Protein AF-A0A1G9V4M0-F1 (afdb_monomer_lite)

Sequence (294 aa):
MEQPFERQAHVVCKIHSNGDHEYWVDGTLLDLGDSLRHVHHSPTGFRHGYGGSGPGQLAFAICLALYQDVVVAKTVYMKFKWTYVQYWPIDEGFDHLVQVPVDPVRLWNLTDDYQHRLEFAQWQEEQRVLLAEEAEEESRRWPEGLDPSLLLSKPVEERPLSKRDQLMLALAPYFVDFEFSLPSRPAKGLCRLLVVPELALVICSEHPQNPSMSVTNAAEYLFLQITEAYNLDRDEVTWIEHYAFENERVAPEFDFVEFHQLGGGAYRPDWHNPTDELIPLLEKALYHKKGLVA

InterPro domains:
  IPR046164 Protein of unknown function DUF6166 [PF19663] (25-91)

Structure (mmCIF, N/CA/C/O backbone):
data_AF-A0A1G9V4M0-F1
#
_entry.id   AF-A0A1G9V4M0-F1
#
loop_
_atom_site.group_PDB
_atom_site.id
_atom_site.type_symbol
_atom_site.label_atom_id
_atom_site.label_alt_id
_atom_site.label_comp_id
_atom_site.label_asym_id
_atom_site.label_entity_id
_atom_site.label_seq_id
_atom_site.pdbx_PDB_ins_code
_atom_site.Cartn_x
_atom_site.Cartn_y
_atom_site.Cartn_z
_atom_site.occupancy
_atom_site.B_iso_or_equiv
_atom_site.auth_seq_id
_atom_site.auth_comp_id
_atom_site.auth_asym_id
_atom_site.auth_atom_id
_atom_site.pdbx_PDB_model_num
ATOM 1 N N . MET A 1 1 ? -13.016 33.729 14.852 1.00 41.28 1 MET A N 1
ATOM 2 C CA . MET A 1 1 ? -13.791 33.074 13.781 1.00 41.28 1 MET A CA 1
ATOM 3 C C . MET A 1 1 ? -13.690 31.589 14.054 1.00 41.28 1 MET A C 1
ATOM 5 O O . MET A 1 1 ? -12.609 31.048 13.878 1.00 41.28 1 MET A O 1
ATOM 9 N N . GLU A 1 2 ? -14.735 30.977 14.610 1.00 39.53 2 GLU A N 1
ATOM 10 C CA . GLU A 1 2 ? -14.806 29.515 14.742 1.00 39.53 2 GLU A CA 1
ATOM 11 C C . GLU A 1 2 ? -14.776 28.919 13.335 1.00 39.53 2 GLU A C 1
ATOM 13 O O . GLU A 1 2 ? -15.524 29.375 12.469 1.00 39.53 2 GLU A O 1
ATOM 18 N N . GLN A 1 3 ? -13.869 27.975 13.077 1.00 47.94 3 GLN A N 1
ATOM 19 C CA . GLN A 1 3 ? -13.829 27.284 11.794 1.00 47.94 3 GLN A CA 1
ATOM 20 C C . GLN A 1 3 ? -15.096 26.420 11.689 1.00 47.94 3 GLN A C 1
ATOM 22 O O . GLN A 1 3 ? -15.226 25.468 12.454 1.00 47.94 3 GLN A O 1
ATOM 27 N N . PRO A 1 4 ? -16.046 26.715 10.782 1.00 53.34 4 PRO A N 1
ATOM 28 C CA . PRO A 1 4 ? -17.391 26.122 10.794 1.00 53.34 4 PRO A CA 1
ATOM 29 C C . PRO A 1 4 ? -17.429 24.656 10.317 1.00 53.34 4 PRO A C 1
ATOM 31 O O . PRO A 1 4 ? -18.474 24.151 9.916 1.00 53.34 4 PRO A O 1
ATOM 34 N N . PHE A 1 5 ? -16.283 23.981 10.322 1.00 62.66 5 PHE A N 1
ATOM 35 C CA . PHE A 1 5 ? -16.036 22.731 9.618 1.00 62.66 5 PHE A CA 1
ATOM 36 C C . PHE A 1 5 ? -15.382 21.652 10.487 1.00 62.66 5 PHE A C 1
ATOM 38 O O . PHE A 1 5 ? -15.256 20.518 10.029 1.00 62.66 5 PHE A O 1
ATOM 45 N N . GLU A 1 6 ? -15.022 21.962 11.733 1.00 76.31 6 GLU A N 1
ATOM 46 C CA . GLU A 1 6 ? -14.410 21.022 12.676 1.00 76.31 6 GLU A CA 1
ATOM 47 C C . GLU A 1 6 ? -15.277 20.880 13.933 1.00 76.31 6 GLU A C 1
ATOM 49 O O . GLU A 1 6 ? -15.866 21.848 14.416 1.00 76.31 6 GLU A O 1
ATOM 54 N N . ARG A 1 7 ? -15.372 19.657 14.458 1.00 86.38 7 ARG A N 1
ATOM 55 C CA . ARG A 1 7 ? -15.912 19.353 15.785 1.00 86.38 7 ARG A CA 1
ATOM 56 C C . ARG A 1 7 ? -14.797 18.816 16.670 1.00 86.38 7 ARG A C 1
ATOM 58 O O . ARG A 1 7 ? -13.883 18.144 16.196 1.00 86.38 7 ARG A O 1
ATOM 65 N N . GLN A 1 8 ? -14.931 19.043 17.969 1.00 91.25 8 GLN A N 1
ATOM 66 C CA . GLN A 1 8 ? -14.114 18.355 18.958 1.00 91.25 8 GLN A CA 1
ATOM 67 C C . GLN A 1 8 ? -14.718 16.991 19.253 1.00 91.25 8 GLN A C 1
ATOM 69 O O . GLN A 1 8 ? -15.935 16.866 19.399 1.00 91.25 8 GLN A O 1
ATOM 74 N N . ALA A 1 9 ? -13.861 15.985 19.337 1.00 93.69 9 ALA A N 1
ATOM 75 C CA . ALA A 1 9 ? -14.209 14.692 19.885 1.00 93.69 9 ALA A CA 1
ATOM 76 C C . AL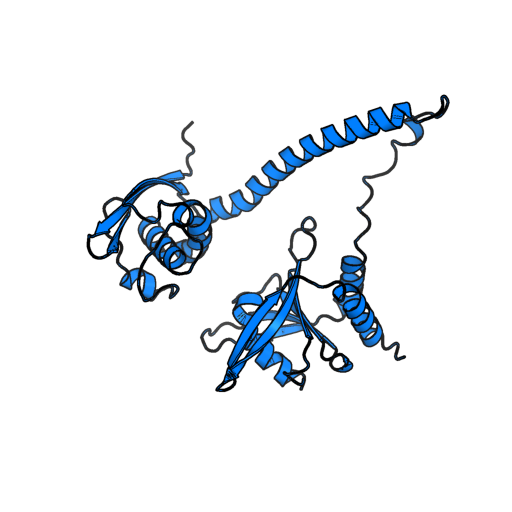A A 1 9 ? -13.288 14.361 21.050 1.00 93.69 9 ALA A C 1
ATOM 78 O O . ALA A 1 9 ? -12.084 14.624 21.010 1.00 93.69 9 ALA A O 1
ATOM 79 N N . HIS A 1 10 ? -13.868 13.781 22.087 1.00 96.50 10 HIS A N 1
ATOM 80 C CA . HIS A 1 10 ? -13.162 13.390 23.290 1.00 96.50 10 HIS A CA 1
ATOM 81 C C . HIS A 1 10 ? -12.812 11.910 23.216 1.00 96.50 10 HIS A C 1
ATOM 83 O O . HIS A 1 10 ? -13.704 11.065 23.223 1.00 96.50 10 HIS A O 1
ATOM 89 N N . VAL A 1 11 ? -11.521 11.596 23.121 1.00 97.19 11 VAL A N 1
ATOM 90 C CA . VAL A 1 11 ? -11.020 10.223 23.069 1.00 97.19 11 VAL A CA 1
ATOM 91 C C . VAL A 1 11 ? -10.256 9.911 24.342 1.00 97.19 11 VAL A C 1
ATOM 93 O O . VAL A 1 11 ? -9.281 10.582 24.677 1.00 97.19 11 VAL A O 1
ATOM 96 N N . VAL A 1 12 ? -10.685 8.863 25.036 1.00 97.25 12 VAL A N 1
ATOM 97 C CA . VAL A 1 12 ? -10.086 8.429 26.300 1.00 97.25 12 VAL A CA 1
ATOM 98 C C . VAL A 1 12 ? -9.571 7.009 26.145 1.00 97.25 12 VAL A C 1
ATOM 100 O O . VAL A 1 12 ? -10.270 6.163 25.594 1.00 97.25 12 VAL A O 1
ATOM 103 N N . CYS A 1 13 ? -8.376 6.743 26.664 1.00 97.00 13 CYS A N 1
ATOM 104 C CA . CYS A 1 13 ? -7.811 5.408 26.820 1.00 97.00 13 CYS A CA 1
ATOM 105 C C . CYS A 1 13 ? -7.596 5.123 28.304 1.00 97.00 13 CYS A C 1
ATOM 107 O O . CYS A 1 13 ? -6.986 5.925 29.014 1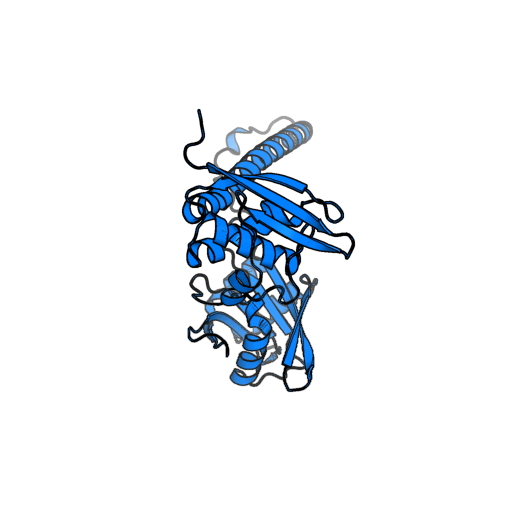.00 97.00 13 CYS A O 1
ATOM 109 N N . LYS A 1 14 ? -8.054 3.962 28.770 1.00 95.88 14 LYS A N 1
ATOM 110 C CA . LYS A 1 14 ? -7.682 3.429 30.083 1.00 95.88 14 LYS A CA 1
ATOM 111 C C . LYS A 1 14 ? -6.916 2.138 29.888 1.00 95.88 14 LYS A C 1
ATOM 113 O O . LYS A 1 14 ? -7.399 1.228 29.218 1.00 95.88 14 LYS A O 1
ATOM 118 N N . ILE A 1 15 ? -5.744 2.079 30.507 1.00 90.62 15 ILE A N 1
ATOM 119 C CA . ILE A 1 15 ? -4.912 0.883 30.557 1.00 90.62 15 ILE A CA 1
ATOM 120 C C . ILE A 1 15 ? -5.147 0.208 31.905 1.00 90.62 15 ILE A C 1
ATOM 122 O O . ILE A 1 15 ? -5.008 0.826 32.963 1.00 90.62 15 ILE A O 1
ATOM 126 N N . HIS A 1 16 ? -5.539 -1.059 31.857 1.00 88.62 16 HIS A N 1
ATOM 127 C CA . HIS A 1 16 ? -5.777 -1.892 33.027 1.00 88.62 16 HIS A CA 1
ATOM 128 C C . HIS A 1 16 ? -4.483 -2.557 33.496 1.00 88.62 16 HIS A C 1
ATOM 130 O O . HIS A 1 16 ? -3.518 -2.701 32.748 1.00 88.62 16 HIS A O 1
ATOM 136 N N . SER A 1 17 ? -4.455 -3.016 34.748 1.00 85.06 17 SER A N 1
ATOM 137 C CA . SER A 1 17 ? -3.268 -3.650 35.346 1.00 85.06 17 SER A CA 1
ATOM 138 C C . SER A 1 17 ? -2.838 -4.955 34.663 1.00 85.06 17 SER A C 1
ATOM 140 O O . SER A 1 17 ? -1.707 -5.397 34.850 1.00 85.06 17 SER A O 1
ATOM 142 N N . ASN A 1 18 ? -3.722 -5.571 33.878 1.00 86.25 18 ASN A N 1
ATOM 143 C CA . ASN A 1 18 ? -3.440 -6.748 33.057 1.00 86.25 18 ASN A CA 1
ATOM 144 C C . ASN A 1 18 ? -2.914 -6.401 31.647 1.00 86.25 18 ASN A C 1
ATOM 146 O O . ASN A 1 18 ? -2.657 -7.316 30.869 1.00 86.25 18 ASN A O 1
ATOM 150 N N . GLY A 1 19 ? -2.753 -5.113 31.323 1.00 83.50 19 GLY A N 1
ATOM 151 C CA . GLY A 1 19 ? -2.318 -4.631 30.010 1.00 83.50 19 GLY A CA 1
ATOM 152 C C . GLY A 1 19 ? -3.440 -4.491 28.976 1.00 83.50 19 GLY A C 1
ATOM 153 O O . GLY A 1 19 ? -3.152 -4.189 27.819 1.00 83.50 19 GLY A O 1
ATOM 154 N N . ASP A 1 20 ? -4.704 -4.699 29.357 1.00 86.81 20 ASP A N 1
ATOM 155 C CA . ASP A 1 20 ? -5.833 -4.459 28.458 1.00 86.81 20 ASP A CA 1
ATOM 156 C C . ASP A 1 20 ? -6.123 -2.969 28.330 1.00 86.81 20 ASP A C 1
ATOM 158 O O . ASP A 1 20 ? -5.992 -2.197 29.283 1.00 86.81 20 ASP A O 1
ATOM 162 N N . HIS A 1 21 ? -6.533 -2.565 27.131 1.00 92.06 21 HIS A N 1
ATOM 163 C CA . HIS A 1 21 ? -6.844 -1.181 26.818 1.00 92.06 21 HIS A CA 1
ATOM 164 C C . HIS A 1 21 ? -8.327 -1.052 26.484 1.00 92.06 21 HIS A C 1
ATOM 166 O O . HIS A 1 21 ? -8.840 -1.769 25.623 1.00 92.06 21 HIS A O 1
ATOM 172 N N . GLU A 1 22 ? -8.991 -0.093 27.113 1.00 96.12 22 GLU A N 1
ATOM 173 C CA . GLU A 1 22 ? -10.347 0.316 26.764 1.00 96.12 22 GLU A CA 1
ATOM 174 C C . GLU A 1 22 ? -10.327 1.732 26.195 1.00 96.12 22 GLU A C 1
ATOM 176 O O . GLU A 1 22 ? -9.559 2.584 26.650 1.00 96.12 22 GLU A O 1
ATOM 181 N N . TYR A 1 23 ? -11.185 1.979 25.207 1.00 97.75 23 TYR A N 1
ATOM 182 C CA . TYR A 1 23 ? -11.255 3.254 24.504 1.00 97.75 23 TYR A CA 1
ATOM 183 C C . TYR A 1 23 ? -12.673 3.794 24.522 1.00 97.75 23 TYR A C 1
ATOM 185 O O . TYR A 1 23 ? -13.619 3.056 24.256 1.00 97.75 23 TYR A O 1
ATOM 193 N N . TRP A 1 24 ? -12.811 5.091 24.772 1.00 98.25 24 TRP A N 1
ATOM 194 C CA . TRP A 1 24 ? -14.083 5.796 24.701 1.00 98.25 24 TRP A CA 1
ATOM 195 C C . TRP A 1 24 ? -13.996 6.944 23.715 1.00 98.25 24 TRP A C 1
ATOM 197 O O . TRP A 1 24 ? -12.963 7.603 23.623 1.00 98.25 24 TRP A O 1
ATOM 207 N N . VAL A 1 25 ? -15.103 7.197 23.026 1.00 97.44 25 VAL A N 1
ATOM 208 C CA . VAL A 1 25 ? -15.298 8.360 22.162 1.00 97.44 25 VAL A CA 1
ATOM 209 C C . VAL A 1 25 ? -16.564 9.072 22.609 1.00 97.44 25 VAL A C 1
ATOM 211 O O . VAL A 1 25 ? -17.632 8.461 22.647 1.00 97.44 25 VAL A O 1
ATOM 214 N N . ASP A 1 26 ? -16.441 10.341 22.993 1.00 95.56 26 ASP A N 1
ATOM 215 C CA . ASP A 1 26 ? -17.540 11.168 23.508 1.00 95.56 26 ASP A CA 1
ATOM 216 C C . ASP A 1 26 ? -18.327 10.448 24.630 1.00 95.56 26 ASP A C 1
ATOM 218 O O . ASP A 1 26 ? -19.557 10.445 24.680 1.00 95.56 26 ASP A O 1
ATOM 222 N N . GLY A 1 27 ? -17.594 9.765 25.521 1.00 94.25 27 GLY A N 1
ATOM 223 C CA . GLY A 1 27 ? -18.140 8.990 26.643 1.00 94.25 27 GLY A CA 1
ATOM 224 C C . GLY A 1 27 ? -18.683 7.597 26.292 1.00 94.25 27 GLY A C 1
ATOM 225 O O . GLY A 1 27 ? -19.065 6.854 27.196 1.00 94.25 27 GLY A O 1
ATOM 226 N N . THR A 1 28 ? -18.685 7.202 25.017 1.00 95.25 28 THR A N 1
ATOM 227 C CA . THR A 1 28 ? -19.166 5.887 24.562 1.00 95.25 28 THR A CA 1
ATOM 228 C C . THR A 1 28 ? -18.009 4.905 24.427 1.00 95.25 28 THR A C 1
ATOM 230 O O . THR A 1 28 ? -17.043 5.196 23.727 1.00 95.25 28 THR A O 1
ATOM 233 N N . LEU A 1 29 ? -18.101 3.743 25.083 1.00 97.44 29 LEU A N 1
ATOM 234 C CA . LEU A 1 29 ? -17.096 2.679 24.982 1.00 97.44 29 LEU A CA 1
ATOM 235 C C . LEU A 1 29 ? -17.083 2.095 23.562 1.00 97.44 29 LEU A C 1
ATOM 237 O O . LEU A 1 29 ? -18.138 1.767 23.021 1.00 97.44 29 LEU A O 1
ATOM 241 N N . LEU A 1 30 ? -15.896 1.937 22.982 1.00 97.69 30 LEU A N 1
ATOM 242 C CA . LEU A 1 30 ? -15.727 1.298 21.682 1.00 97.69 30 LEU A CA 1
ATOM 243 C C . LEU A 1 30 ? -15.760 -0.224 21.817 1.00 97.69 30 LEU A C 1
ATOM 245 O O . LEU A 1 30 ? -14.962 -0.805 22.551 1.00 97.69 30 LEU A O 1
ATOM 249 N N . ASP A 1 31 ? -16.634 -0.866 21.044 1.00 95.06 31 ASP A N 1
ATOM 250 C CA . ASP A 1 31 ? -16.644 -2.317 20.897 1.00 95.06 31 ASP A CA 1
ATOM 251 C C . ASP A 1 31 ? -15.739 -2.761 19.738 1.00 95.06 31 ASP A C 1
ATOM 253 O O . ASP A 1 31 ? -15.830 -2.277 18.603 1.00 95.06 31 ASP A O 1
ATOM 257 N N . LEU A 1 32 ? -14.867 -3.729 20.015 1.00 94.31 32 LEU A N 1
ATOM 258 C CA . LEU A 1 32 ? -14.016 -4.332 18.996 1.00 94.31 32 LEU A CA 1
ATOM 259 C C . LEU A 1 32 ? -14.856 -5.059 17.941 1.00 94.31 32 LEU A C 1
ATOM 261 O O . LEU A 1 32 ? -14.571 -4.931 16.746 1.00 94.31 32 LEU A O 1
ATOM 265 N N . GLY A 1 33 ? -15.896 -5.780 18.369 1.00 93.62 33 GLY A N 1
ATOM 266 C CA . GLY A 1 33 ? -16.766 -6.559 17.491 1.00 93.62 33 GLY A CA 1
ATOM 267 C C . GLY A 1 33 ? -17.420 -5.700 16.413 1.00 93.62 33 GLY A C 1
ATOM 268 O O . GLY A 1 33 ? -17.406 -6.072 15.239 1.00 93.62 33 GLY A O 1
ATOM 269 N N . ASP A 1 34 ? -17.920 -4.526 16.787 1.00 93.69 34 ASP A N 1
ATOM 270 C CA . ASP A 1 34 ? -18.510 -3.547 15.874 1.00 93.69 34 ASP A CA 1
ATOM 271 C C . ASP A 1 34 ? -17.572 -3.152 14.734 1.00 93.69 34 ASP A C 1
ATOM 273 O O . ASP A 1 34 ? -17.950 -3.197 13.561 1.00 93.69 34 ASP A O 1
ATOM 277 N N . SER A 1 35 ? -16.321 -2.839 15.061 1.00 94.88 35 SER A N 1
ATOM 278 C CA . SER A 1 35 ? -15.315 -2.472 14.065 1.00 94.88 35 SER A CA 1
ATOM 279 C C . SER A 1 35 ? -14.904 -3.661 13.178 1.00 94.88 35 SER A C 1
ATOM 281 O O . SER A 1 35 ? -14.765 -3.515 11.957 1.00 94.88 35 SER A O 1
ATOM 283 N N . LEU A 1 36 ? -14.782 -4.857 13.767 1.00 90.69 36 LEU A N 1
ATOM 284 C CA . LEU A 1 36 ? -14.374 -6.078 13.068 1.00 90.69 36 LEU A CA 1
ATOM 285 C C . LEU A 1 36 ? -15.399 -6.543 12.033 1.00 90.69 36 LEU A C 1
ATOM 287 O O . LEU A 1 36 ? -15.006 -7.108 11.020 1.00 90.69 36 LEU A O 1
ATOM 291 N N . ARG A 1 37 ? -16.694 -6.245 12.208 1.00 91.25 37 ARG A N 1
ATOM 292 C CA . ARG A 1 37 ? -17.720 -6.549 11.189 1.00 91.25 37 ARG A CA 1
ATOM 293 C C . ARG A 1 37 ? -17.480 -5.851 9.847 1.00 91.25 37 ARG A C 1
ATOM 295 O O . ARG A 1 37 ? -18.083 -6.237 8.846 1.00 91.25 37 ARG A O 1
ATOM 302 N N . HIS A 1 38 ? -16.633 -4.823 9.809 1.00 87.12 38 HIS A N 1
ATOM 303 C CA . HIS A 1 38 ? -16.408 -4.014 8.614 1.00 87.12 38 HIS A CA 1
ATOM 304 C C . HIS A 1 38 ? -14.958 -4.016 8.125 1.00 87.12 38 HIS A C 1
ATOM 306 O O . HIS A 1 38 ? -14.753 -3.892 6.910 1.00 87.12 38 HIS A O 1
ATOM 312 N N . VAL A 1 39 ? -13.983 -4.116 9.035 1.00 83.44 39 VAL A N 1
ATOM 313 C CA . VAL A 1 39 ? -12.542 -4.097 8.746 1.00 83.44 39 VAL A CA 1
ATOM 314 C C . VAL A 1 39 ? -11.810 -5.036 9.709 1.00 83.44 39 VAL A C 1
ATOM 316 O O . VAL A 1 39 ? -12.017 -4.957 10.915 1.00 83.44 39 VAL A O 1
ATOM 319 N N . HIS A 1 40 ? -10.927 -5.887 9.176 1.00 90.19 40 HIS A N 1
ATOM 320 C CA . HIS A 1 40 ? -10.165 -6.893 9.926 1.00 90.19 40 HIS A CA 1
ATOM 321 C C . HIS A 1 40 ? -8.657 -6.594 9.919 1.00 90.19 40 HIS A C 1
ATOM 323 O O . HIS A 1 40 ? -7.871 -7.338 9.341 1.00 90.19 40 HIS A O 1
ATOM 329 N N . HIS A 1 41 ? -8.246 -5.506 10.569 1.00 82.94 41 HIS A N 1
ATOM 330 C CA . HIS A 1 41 ? -6.825 -5.191 10.758 1.00 82.94 41 HIS A CA 1
ATOM 331 C C . HIS A 1 41 ? -6.226 -5.925 11.952 1.00 82.94 41 HIS A C 1
ATOM 333 O O . HIS A 1 41 ? -5.122 -6.453 11.867 1.00 82.94 41 HIS A O 1
ATOM 339 N N . SER A 1 42 ? -6.943 -5.952 13.078 1.00 88.88 42 SER A N 1
ATOM 340 C CA . SER A 1 42 ? -6.434 -6.516 14.333 1.00 88.88 42 SER A CA 1
ATOM 341 C C . SER A 1 42 ? -7.534 -7.260 15.089 1.00 88.88 42 SER A C 1
ATOM 343 O O . SER A 1 42 ? -8.205 -6.680 15.947 1.00 88.88 42 SER A O 1
ATOM 345 N N . PRO A 1 43 ? -7.732 -8.561 14.800 1.00 83.75 43 PRO A N 1
ATOM 346 C CA . PRO A 1 43 ? -8.701 -9.396 15.513 1.00 83.75 43 PRO A CA 1
ATOM 347 C C . PRO A 1 43 ? -8.413 -9.512 17.015 1.00 83.75 43 PRO A C 1
ATOM 349 O O . PRO A 1 43 ? -9.313 -9.800 17.795 1.00 83.75 43 PRO A O 1
ATOM 352 N N . THR A 1 44 ? -7.162 -9.283 17.420 1.00 84.31 44 THR A N 1
ATOM 353 C CA . THR A 1 44 ? -6.696 -9.364 18.810 1.00 84.31 44 THR A CA 1
ATOM 354 C C . THR A 1 44 ? -6.900 -8.072 19.602 1.00 84.31 44 THR A C 1
ATOM 356 O O . THR A 1 44 ? -6.559 -8.030 20.780 1.00 84.31 44 THR A O 1
ATOM 359 N N . GLY A 1 45 ? -7.434 -7.018 18.978 1.00 90.19 45 GLY A N 1
ATOM 360 C CA . GLY A 1 45 ? -7.865 -5.812 19.674 1.00 90.19 45 GLY A CA 1
ATOM 361 C C . GLY A 1 45 ? -7.180 -4.525 19.246 1.00 90.19 45 GLY A C 1
ATOM 362 O O . GLY A 1 45 ? -6.381 -4.468 18.308 1.00 90.19 45 GLY A O 1
ATOM 363 N N . PHE A 1 46 ? -7.548 -3.467 19.957 1.00 95.81 46 PHE A N 1
ATOM 364 C CA . PHE A 1 46 ? -7.090 -2.109 19.723 1.00 95.81 46 PHE A CA 1
ATOM 365 C C . PHE A 1 46 ? -5.704 -1.854 20.327 1.00 95.81 46 PHE A C 1
ATOM 367 O O . PHE A 1 46 ? -5.346 -2.393 21.379 1.00 95.81 46 PHE A O 1
ATOM 374 N N . ARG A 1 47 ? -4.923 -1.003 19.656 1.00 94.31 47 ARG A N 1
ATOM 375 C CA . ARG A 1 47 ? -3.640 -0.461 20.128 1.00 94.31 47 ARG A CA 1
ATOM 376 C C . ARG A 1 47 ? -3.453 0.961 19.581 1.00 94.31 47 ARG A C 1
ATOM 378 O O . ARG A 1 47 ? -4.216 1.378 18.720 1.00 94.31 47 ARG A O 1
ATOM 385 N N . HIS A 1 48 ? -2.451 1.689 20.062 1.00 95.50 48 HIS A N 1
ATOM 386 C CA . HIS A 1 48 ? -2.108 3.057 19.647 1.00 95.50 48 HIS A CA 1
ATOM 387 C C . HIS A 1 48 ? -0.600 3.297 19.808 1.00 95.50 48 HIS A C 1
ATOM 389 O O . HIS A 1 48 ? 0.109 2.408 20.276 1.00 95.50 48 HIS A O 1
ATOM 395 N N . GLY A 1 49 ? -0.122 4.470 19.388 1.00 88.62 49 GLY A N 1
ATOM 396 C CA . GLY A 1 49 ? 1.266 4.899 19.578 1.00 88.62 49 GLY A CA 1
ATOM 397 C C . GLY A 1 49 ? 2.280 4.295 18.599 1.00 88.62 49 GLY A C 1
ATOM 398 O O . GLY A 1 49 ? 3.484 4.415 18.796 1.00 88.62 49 GLY A O 1
ATOM 399 N N . TYR A 1 50 ? 1.810 3.634 17.536 1.00 86.12 50 TYR A N 1
ATOM 400 C CA . TYR A 1 50 ? 2.641 3.179 16.416 1.00 86.12 50 TYR A CA 1
ATOM 401 C C . TYR A 1 50 ? 1.822 3.058 15.116 1.00 86.12 50 TYR A C 1
ATOM 403 O O . TYR A 1 50 ? 0.608 3.260 15.109 1.00 86.12 50 TYR A O 1
ATOM 411 N N . GLY A 1 51 ? 2.470 2.720 13.995 1.00 83.75 51 GLY A N 1
ATOM 412 C CA . GLY A 1 51 ? 1.854 2.714 12.657 1.00 83.75 51 GLY A CA 1
ATOM 413 C C . GLY A 1 51 ? 1.116 1.433 12.223 1.00 83.75 51 GLY A C 1
ATOM 414 O O . GLY A 1 51 ? 0.611 1.379 11.099 1.00 83.75 51 GLY A O 1
ATOM 415 N N . GLY A 1 52 ? 1.053 0.393 13.062 1.00 82.94 52 GLY A N 1
ATOM 416 C CA . GLY A 1 52 ? 0.618 -0.951 12.647 1.00 82.94 52 GLY A CA 1
ATOM 417 C C . GLY A 1 52 ? -0.898 -1.201 12.625 1.00 82.94 52 GLY A C 1
ATOM 418 O O . GLY A 1 52 ? -1.719 -0.281 12.649 1.00 82.94 52 GLY A O 1
ATOM 419 N N . SER A 1 53 ? -1.281 -2.483 12.596 1.00 88.75 53 SER A N 1
ATOM 420 C CA . SER A 1 53 ? -2.675 -2.908 12.385 1.00 88.75 53 SER A CA 1
ATOM 421 C C . SER A 1 53 ? -3.603 -2.668 13.581 1.00 88.75 53 SER A C 1
ATOM 423 O O . SER A 1 53 ? -4.766 -2.326 13.386 1.00 88.75 53 SER A O 1
ATOM 425 N N . GLY A 1 54 ? -3.114 -2.785 14.820 1.00 92.12 54 GLY A N 1
ATOM 426 C CA . GLY A 1 54 ? -3.888 -2.441 16.025 1.00 92.12 54 GLY A CA 1
ATOM 427 C C . GLY A 1 54 ? -4.351 -0.973 16.042 1.00 92.12 54 GLY A C 1
ATOM 428 O O . GLY A 1 54 ? -5.550 -0.727 16.190 1.00 92.12 54 GLY A O 1
ATOM 429 N N . PRO A 1 55 ? -3.443 -0.010 15.796 1.00 95.69 55 PRO A N 1
ATOM 430 C CA . PRO A 1 55 ? -3.769 1.398 15.553 1.00 95.69 55 PRO A CA 1
ATOM 431 C C . PRO A 1 55 ? -4.727 1.611 14.380 1.00 95.69 55 PRO A C 1
ATOM 433 O O . PRO A 1 55 ? -5.642 2.423 14.478 1.00 95.69 55 PRO A O 1
ATOM 436 N N . GLY A 1 56 ? -4.583 0.844 13.294 1.00 93.56 56 GLY A N 1
ATOM 437 C CA . GLY A 1 56 ? -5.532 0.871 12.176 1.00 93.56 56 GLY A CA 1
ATOM 438 C C . GLY A 1 56 ? -6.944 0.425 12.561 1.00 93.56 56 GLY A C 1
ATOM 439 O O . GLY A 1 56 ? -7.915 1.076 12.176 1.00 93.56 56 GLY A O 1
ATOM 440 N N . GLN A 1 57 ? -7.070 -0.643 13.351 1.00 97.56 57 GLN A N 1
ATOM 441 C CA . GLN A 1 57 ? -8.361 -1.123 13.850 1.00 97.56 57 GLN A CA 1
ATOM 442 C C . GLN A 1 57 ? -9.009 -0.103 14.797 1.00 97.56 57 GLN A C 1
ATOM 444 O O . GLN A 1 57 ? -10.201 0.175 14.674 1.00 97.56 57 GLN A O 1
ATOM 449 N N . LEU A 1 58 ? -8.221 0.481 15.707 1.00 97.75 58 LEU A N 1
ATOM 450 C CA . LEU A 1 58 ? -8.689 1.506 16.641 1.00 97.75 58 LEU A CA 1
ATOM 451 C C . LEU A 1 58 ? -9.147 2.771 15.907 1.00 97.75 58 LEU A C 1
ATOM 453 O O . LEU A 1 58 ? -10.236 3.273 16.173 1.00 97.75 58 LEU A O 1
ATOM 457 N N . ALA A 1 59 ? -8.358 3.256 14.946 1.00 97.75 59 ALA A N 1
ATOM 458 C CA . ALA A 1 59 ? -8.718 4.419 14.142 1.00 97.75 59 ALA A CA 1
ATOM 459 C C . ALA A 1 59 ? -10.053 4.210 13.414 1.00 97.75 59 ALA A C 1
ATOM 461 O O . ALA A 1 59 ? -10.899 5.103 13.406 1.00 97.75 59 ALA A O 1
ATOM 462 N N . PHE A 1 60 ? -10.275 3.014 12.855 1.00 97.25 60 PHE A N 1
ATOM 463 C CA . PHE A 1 60 ? -11.544 2.683 12.211 1.00 97.25 60 PHE A CA 1
ATOM 464 C C . PHE A 1 60 ? -12.715 2.706 13.199 1.00 97.25 60 PHE A C 1
ATOM 466 O O . PHE A 1 60 ? -13.742 3.315 12.904 1.00 97.25 60 PHE A O 1
ATOM 473 N N . ALA A 1 61 ? -12.555 2.093 14.376 1.00 98.06 61 ALA A N 1
ATOM 474 C CA . ALA A 1 61 ? -13.584 2.079 15.415 1.00 98.06 61 ALA A CA 1
ATOM 475 C C . ALA A 1 61 ? -13.961 3.495 15.882 1.00 98.06 61 ALA A C 1
ATOM 477 O O . ALA A 1 61 ? -15.144 3.803 16.019 1.00 98.06 61 ALA A O 1
ATOM 478 N N . ILE A 1 62 ? -12.969 4.376 16.053 1.00 97.56 62 ILE A N 1
ATOM 479 C CA . ILE A 1 62 ? -13.193 5.778 16.422 1.00 97.56 62 ILE A CA 1
ATOM 480 C C . ILE A 1 62 ? -13.971 6.502 15.325 1.00 97.56 62 ILE A C 1
ATOM 482 O O . ILE A 1 62 ? -15.015 7.085 15.604 1.00 97.56 62 ILE A O 1
ATOM 486 N N . CYS A 1 63 ? -13.519 6.443 14.069 1.00 95.94 63 CYS A N 1
ATOM 487 C CA . CYS A 1 63 ? -14.226 7.100 12.969 1.00 95.94 63 CYS A CA 1
ATOM 488 C C . CYS A 1 63 ? -15.654 6.562 12.799 1.00 95.94 63 CYS A C 1
ATOM 490 O O . CYS A 1 63 ? -16.571 7.337 12.532 1.00 95.94 63 CYS A O 1
ATOM 492 N N . LEU A 1 64 ? -15.870 5.261 13.005 1.00 96.12 64 LEU A N 1
ATOM 493 C CA . LEU A 1 64 ? -17.204 4.669 12.964 1.00 96.12 64 LEU A CA 1
ATOM 494 C C . LEU A 1 64 ? -18.114 5.238 14.062 1.00 96.12 64 LEU A C 1
ATOM 496 O O . LEU A 1 64 ? -19.250 5.604 13.769 1.00 96.12 64 LEU A O 1
ATOM 500 N N . ALA A 1 65 ? -17.613 5.376 15.292 1.00 96.31 65 ALA A N 1
ATOM 501 C CA . ALA A 1 65 ? -18.363 5.979 16.393 1.00 96.31 65 ALA A CA 1
ATOM 502 C C . ALA A 1 65 ? -18.664 7.471 16.152 1.00 96.31 65 ALA A C 1
ATOM 504 O O . ALA A 1 65 ? -19.765 7.942 16.438 1.00 96.31 65 ALA A O 1
ATOM 505 N N . LEU A 1 66 ? -17.706 8.212 15.589 1.00 93.88 66 LEU A N 1
ATOM 506 C CA . LEU A 1 66 ? -17.841 9.648 15.335 1.00 93.88 66 LEU A CA 1
ATOM 507 C C . LEU A 1 66 ? -18.856 9.971 14.240 1.00 93.88 66 LEU A C 1
ATOM 509 O O . LEU A 1 66 ? -19.645 10.906 14.403 1.00 93.88 66 LEU A O 1
ATOM 513 N N . TYR A 1 67 ? -18.801 9.232 13.131 1.00 91.81 67 TYR A N 1
ATOM 514 C CA . TYR A 1 67 ? -19.547 9.550 11.912 1.00 91.81 67 TYR A CA 1
ATOM 515 C C . TYR A 1 67 ? -20.801 8.704 11.724 1.00 91.81 67 TYR A C 1
ATOM 517 O O . TYR A 1 67 ? -21.673 9.099 10.958 1.00 91.81 67 TYR A O 1
ATOM 525 N N . GLN A 1 68 ? -20.904 7.563 12.414 1.00 92.31 68 GLN A N 1
ATOM 526 C CA . GLN A 1 68 ? -22.039 6.633 12.329 1.00 92.31 68 GLN A CA 1
ATOM 527 C C . GLN A 1 68 ? -22.356 6.175 10.893 1.00 92.31 68 GLN A C 1
ATOM 529 O O . GLN A 1 68 ? -23.461 5.728 10.592 1.00 92.31 68 GLN A O 1
ATOM 534 N N . ASP A 1 69 ? -21.362 6.253 10.011 1.00 88.69 69 ASP A N 1
ATOM 535 C CA . ASP A 1 69 ? -21.435 5.863 8.612 1.00 88.69 69 ASP A CA 1
ATOM 536 C C . ASP A 1 69 ? -20.174 5.063 8.270 1.00 88.69 69 ASP A C 1
ATOM 538 O O . ASP A 1 69 ? -19.044 5.548 8.365 1.00 88.69 69 ASP A O 1
ATOM 542 N N . VAL A 1 70 ? -20.377 3.803 7.886 1.00 85.38 70 VAL A N 1
ATOM 543 C CA . VAL A 1 70 ? -19.297 2.859 7.580 1.00 85.38 70 VAL A CA 1
ATOM 544 C C . VAL A 1 70 ? -18.502 3.294 6.351 1.00 85.38 70 VAL A C 1
ATOM 546 O O . VAL A 1 70 ? -17.290 3.084 6.314 1.00 85.38 70 VAL A O 1
ATOM 549 N N . VAL A 1 71 ? -19.157 3.872 5.341 1.00 81.06 71 VAL A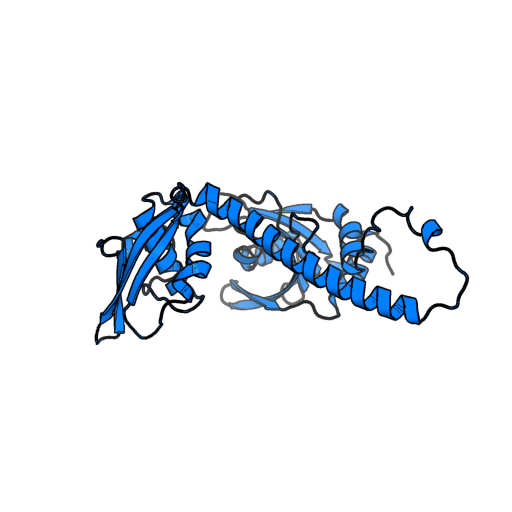 N 1
ATOM 550 C CA . VAL A 1 71 ? -18.495 4.327 4.112 1.00 81.06 71 VAL A CA 1
ATOM 551 C C . VAL A 1 71 ? -17.596 5.508 4.440 1.00 81.06 71 VAL A C 1
ATOM 553 O O . VAL A 1 71 ? -16.416 5.482 4.100 1.00 81.06 71 VAL A O 1
ATOM 556 N N . VAL A 1 72 ? -18.114 6.493 5.178 1.00 82.38 72 VAL A N 1
ATOM 557 C CA . VAL A 1 72 ? -17.315 7.635 5.643 1.00 82.38 72 VAL A CA 1
ATOM 558 C C . VAL A 1 72 ? -16.144 7.151 6.494 1.00 82.38 72 VAL A C 1
ATOM 560 O O . VAL A 1 72 ? -15.001 7.491 6.201 1.00 82.38 72 VAL A O 1
ATOM 563 N N . ALA A 1 73 ? -16.392 6.294 7.488 1.00 89.69 73 ALA A N 1
ATOM 564 C CA . ALA A 1 73 ? -15.347 5.767 8.360 1.00 89.69 73 ALA A CA 1
ATOM 565 C C . ALA A 1 73 ? -14.240 5.040 7.577 1.00 89.69 73 ALA A C 1
ATOM 567 O O . ALA A 1 73 ? -13.062 5.288 7.827 1.00 89.69 73 ALA A O 1
ATOM 568 N N . LYS A 1 74 ? -14.595 4.195 6.596 1.00 83.12 74 LYS A N 1
ATOM 569 C CA . LYS A 1 74 ? -13.627 3.473 5.747 1.00 83.12 74 LYS A CA 1
ATOM 570 C C . LYS A 1 74 ? -12.781 4.401 4.886 1.00 83.12 74 LYS A C 1
ATOM 572 O O . LYS A 1 74 ? -11.617 4.095 4.651 1.00 83.12 74 LYS A O 1
ATOM 577 N N . THR A 1 75 ? -13.344 5.513 4.436 1.00 80.38 75 THR A N 1
ATOM 578 C CA . THR A 1 75 ? -12.612 6.493 3.630 1.00 80.38 75 THR A CA 1
ATOM 579 C C . THR A 1 75 ? -11.561 7.230 4.459 1.00 80.38 75 THR A C 1
ATOM 581 O O . THR A 1 75 ? -10.486 7.539 3.959 1.00 80.38 75 THR A O 1
ATOM 584 N N . VAL A 1 76 ? -11.841 7.499 5.736 1.00 86.25 76 VAL A N 1
ATOM 585 C CA . VAL A 1 76 ? -11.112 8.536 6.484 1.00 86.25 76 VAL A CA 1
ATOM 586 C C . VAL A 1 76 ? -10.186 7.986 7.578 1.00 86.25 76 VAL A C 1
ATOM 588 O O . VAL A 1 76 ? -9.192 8.620 7.933 1.00 86.25 76 VAL A O 1
ATOM 591 N N . TYR A 1 77 ? -10.448 6.782 8.095 1.00 92.56 77 TYR A N 1
ATOM 592 C CA . TYR A 1 77 ? -9.752 6.259 9.278 1.00 92.56 77 TYR A CA 1
ATOM 593 C C . TYR A 1 77 ? -8.236 6.087 9.129 1.00 92.56 77 TYR A C 1
ATOM 595 O O . TYR A 1 77 ? -7.517 6.203 10.117 1.00 92.56 77 TYR A O 1
ATOM 603 N N . MET A 1 78 ? -7.724 5.819 7.924 1.00 86.44 78 MET A N 1
ATOM 604 C CA . MET A 1 78 ? -6.277 5.690 7.720 1.00 86.44 78 MET A CA 1
ATOM 605 C C . MET A 1 78 ? -5.569 7.027 7.903 1.00 86.44 78 MET A C 1
ATOM 607 O O . MET A 1 78 ? -4.539 7.084 8.569 1.00 86.44 78 MET A O 1
ATOM 611 N N . LYS A 1 79 ? -6.160 8.114 7.408 1.00 86.56 79 LYS A N 1
ATOM 612 C CA . LYS A 1 79 ? -5.642 9.457 7.658 1.00 86.56 79 LYS A CA 1
ATOM 613 C C . LYS A 1 79 ? -5.737 9.802 9.140 1.00 86.56 79 LYS A C 1
ATOM 615 O O . LYS A 1 79 ? -4.733 10.169 9.734 1.00 86.56 79 LYS A O 1
ATOM 620 N N . PHE A 1 80 ? -6.879 9.531 9.776 1.00 91.62 80 PHE A N 1
ATOM 621 C CA . PHE A 1 80 ? -7.031 9.697 11.227 1.00 91.62 80 PHE A CA 1
ATOM 622 C C . PHE A 1 80 ? -5.975 8.918 12.036 1.00 91.62 80 PHE A C 1
ATOM 624 O O . PHE A 1 80 ? -5.433 9.440 13.013 1.00 91.62 80 PHE A O 1
ATOM 631 N N . LYS A 1 81 ? -5.635 7.689 11.614 1.00 93.88 81 LYS A N 1
ATOM 632 C CA . LYS A 1 81 ? -4.576 6.872 12.224 1.00 93.88 81 LYS A CA 1
ATOM 633 C C . LYS A 1 81 ? -3.240 7.607 12.212 1.00 93.88 81 LYS A C 1
ATOM 635 O O . LYS A 1 81 ? -2.597 7.715 13.254 1.00 93.88 81 LYS A O 1
ATOM 640 N N . TRP A 1 82 ? -2.838 8.088 11.039 1.00 84.12 82 TRP A N 1
ATOM 641 C CA . TRP A 1 82 ? -1.555 8.754 10.840 1.00 84.12 82 TRP A CA 1
ATOM 642 C C . TRP A 1 82 ? -1.514 10.149 11.471 1.00 84.12 82 TRP A C 1
ATOM 644 O O . TRP A 1 82 ? -0.459 10.573 11.927 1.00 84.12 82 TRP A O 1
ATOM 654 N N . THR A 1 83 ? -2.650 10.841 11.568 1.00 88.25 83 THR A N 1
ATOM 655 C CA . THR A 1 83 ? -2.722 12.163 12.203 1.00 88.25 83 THR A CA 1
ATOM 656 C C . THR A 1 83 ? -2.698 12.086 13.730 1.00 88.25 83 THR A C 1
ATOM 658 O O . THR A 1 83 ? -2.045 12.911 14.362 1.00 88.25 83 THR A O 1
ATOM 661 N N . TYR A 1 84 ? -3.391 11.116 14.336 1.00 93.56 84 TYR A N 1
ATOM 662 C CA . TYR A 1 84 ? -3.585 11.082 15.792 1.00 93.56 84 TYR A CA 1
ATOM 663 C C . TYR A 1 84 ? -3.111 9.777 16.427 1.00 93.56 84 TYR A C 1
ATOM 665 O O . TYR A 1 84 ? -2.220 9.784 17.272 1.00 93.56 84 TYR A O 1
ATOM 673 N N . VAL A 1 85 ? -3.703 8.650 16.020 1.00 94.12 85 VAL A N 1
ATOM 674 C CA . VAL A 1 85 ? -3.632 7.389 16.780 1.00 94.12 85 VAL A CA 1
ATOM 675 C C . VAL A 1 85 ? -2.205 6.865 16.923 1.00 94.12 85 VAL A C 1
ATOM 677 O O . VAL A 1 85 ? -1.849 6.324 17.970 1.00 94.12 85 VAL A O 1
ATOM 680 N N . GLN A 1 86 ? -1.370 7.026 15.895 1.00 92.69 86 GLN A N 1
ATOM 681 C CA . GLN A 1 86 ? 0.015 6.558 15.943 1.00 92.69 86 GLN A CA 1
ATOM 682 C C . GLN A 1 86 ? 0.915 7.353 16.899 1.00 92.69 86 GLN A C 1
ATOM 684 O O . GLN A 1 86 ? 1.989 6.873 17.233 1.00 92.69 86 GLN A O 1
ATOM 689 N N . TYR A 1 87 ? 0.508 8.556 17.310 1.00 90.31 87 TYR A N 1
ATOM 690 C CA . TYR A 1 87 ? 1.326 9.450 18.133 1.00 90.31 87 TYR A CA 1
ATOM 691 C C . TYR A 1 87 ? 0.862 9.518 19.590 1.00 90.31 87 TYR A C 1
ATOM 693 O O . TYR A 1 87 ? 1.442 10.254 20.385 1.00 90.31 87 TYR A O 1
ATOM 701 N N . TRP A 1 88 ? -0.180 8.770 19.959 1.00 93.38 88 TRP A N 1
ATOM 702 C CA . TRP A 1 88 ? -0.622 8.700 21.349 1.00 93.38 88 TRP A CA 1
ATOM 703 C C . TRP A 1 88 ? 0.375 7.942 22.238 1.00 93.38 88 TRP A C 1
ATOM 705 O O . TRP A 1 88 ? 1.061 7.046 21.741 1.00 93.38 88 TRP A O 1
ATOM 715 N N . PRO A 1 89 ? 0.456 8.268 23.542 1.00 91.19 89 PRO A N 1
ATOM 716 C CA . PRO A 1 89 ? 1.393 7.625 24.466 1.00 91.19 89 PRO A CA 1
ATOM 717 C C . PRO A 1 89 ? 1.177 6.110 24.527 1.00 91.19 89 PRO A C 1
ATOM 719 O O . PRO A 1 89 ? 0.063 5.686 24.773 1.00 91.19 89 PRO A O 1
ATOM 722 N N . ILE A 1 90 ? 2.215 5.295 24.316 1.00 85.00 90 ILE A N 1
ATOM 723 C CA . ILE A 1 90 ? 2.076 3.827 24.200 1.00 85.00 90 ILE A CA 1
ATOM 724 C C . ILE A 1 90 ? 1.733 3.158 25.542 1.00 85.00 90 ILE A C 1
ATOM 726 O O . ILE A 1 90 ? 0.942 2.215 25.575 1.00 85.00 90 ILE A O 1
ATOM 730 N N . ASP A 1 91 ? 2.343 3.634 26.631 1.00 82.69 91 ASP A N 1
ATOM 731 C CA . ASP A 1 91 ? 2.403 2.917 27.913 1.00 82.69 91 ASP A CA 1
ATOM 732 C C . ASP A 1 91 ? 1.514 3.524 29.011 1.00 82.69 91 ASP A C 1
ATOM 734 O O . ASP A 1 91 ? 1.553 3.087 30.163 1.00 82.69 91 ASP A O 1
ATOM 738 N N . GLU A 1 92 ? 0.702 4.531 28.687 1.00 85.81 92 GLU A N 1
ATOM 739 C CA . GLU A 1 92 ? -0.170 5.191 29.657 1.00 85.81 92 GLU A CA 1
ATOM 740 C C . GLU A 1 92 ? -1.562 5.493 29.096 1.00 85.81 92 GLU A C 1
ATOM 742 O O . GLU A 1 92 ? -1.764 5.695 27.899 1.00 85.81 92 GLU A O 1
ATOM 747 N N . GLY A 1 93 ? -2.554 5.497 29.989 1.00 90.06 93 GLY A N 1
ATOM 748 C CA . GLY A 1 93 ? -3.888 5.977 29.649 1.00 90.06 93 GLY A CA 1
ATOM 749 C C . GLY A 1 93 ? -3.850 7.469 29.330 1.00 90.06 93 GLY A C 1
ATOM 750 O O . GLY A 1 93 ? -3.056 8.216 29.898 1.00 90.06 93 GLY A O 1
ATOM 751 N N . PHE A 1 94 ? -4.738 7.910 28.449 1.00 94.88 94 PHE A N 1
ATOM 752 C CA . PHE A 1 94 ? -4.793 9.300 28.017 1.00 94.88 94 PHE A CA 1
ATOM 753 C C . PHE A 1 94 ? -6.228 9.804 27.933 1.00 94.88 94 PHE A C 1
ATOM 755 O O . PHE A 1 94 ? -7.193 9.040 27.884 1.00 94.88 94 PHE A O 1
ATOM 762 N N . ASP A 1 95 ? -6.336 11.123 27.881 1.00 95.94 95 ASP A N 1
ATOM 763 C CA . ASP A 1 95 ? -7.565 11.872 27.697 1.00 95.94 95 ASP A CA 1
ATOM 764 C C . ASP A 1 95 ? -7.249 12.994 26.695 1.00 95.94 95 ASP A C 1
ATOM 766 O O . ASP A 1 95 ? -6.456 13.901 26.971 1.00 95.94 95 ASP A O 1
ATOM 770 N N . HIS A 1 96 ? -7.766 12.863 25.475 1.00 91.56 96 HIS A N 1
ATOM 771 C CA . HIS A 1 96 ? -7.428 13.736 24.359 1.00 91.56 96 HIS A CA 1
ATOM 772 C C . HIS A 1 96 ? -8.671 14.342 23.724 1.00 91.56 96 HIS A C 1
ATOM 774 O O . HIS A 1 96 ? -9.638 13.654 23.405 1.00 91.56 96 HIS A O 1
ATOM 780 N N . LEU A 1 97 ? -8.604 15.646 23.464 1.00 91.75 97 LEU A N 1
ATOM 781 C CA . LEU A 1 97 ? -9.517 16.330 22.560 1.00 91.75 97 LEU A CA 1
ATOM 782 C C . LEU A 1 97 ? -8.888 16.346 21.171 1.00 91.75 97 LEU A C 1
ATOM 784 O O . LEU A 1 97 ? -7.849 16.972 20.960 1.00 91.75 97 LEU A O 1
ATOM 788 N N . VAL A 1 98 ? -9.520 15.661 20.225 1.00 91.25 98 VAL A N 1
ATOM 789 C CA . VAL A 1 98 ? -9.109 15.662 18.820 1.00 91.25 98 VAL A CA 1
ATOM 790 C C . VAL A 1 98 ? -10.032 16.570 18.018 1.00 91.25 98 VAL A C 1
ATOM 792 O O . VAL A 1 98 ? -11.248 16.566 18.215 1.00 91.25 98 VAL A O 1
ATOM 795 N N . GLN A 1 99 ? -9.453 17.359 17.115 1.00 89.06 99 GLN A N 1
ATOM 796 C CA . GLN A 1 99 ? -10.228 18.104 16.125 1.00 89.06 99 GLN A CA 1
ATOM 797 C C . GLN A 1 99 ? -10.516 17.170 14.961 1.00 89.06 99 GLN A C 1
ATOM 799 O O . GLN A 1 99 ? -9.597 16.617 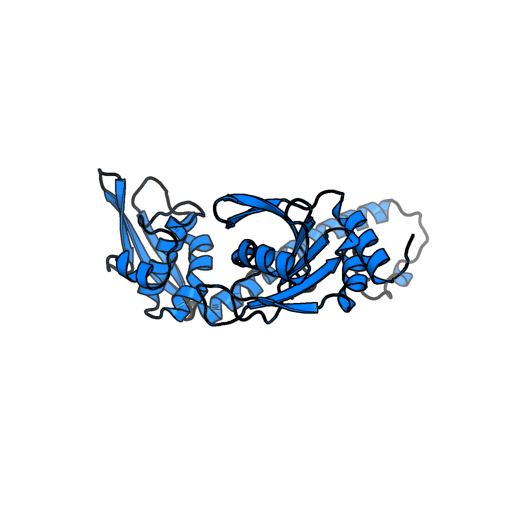14.363 1.00 89.06 99 GLN A O 1
ATOM 804 N N . VAL A 1 100 ? -11.786 16.966 14.645 1.00 87.00 100 VAL A N 1
ATOM 805 C CA . VAL A 1 100 ? -12.188 16.143 13.508 1.00 87.00 100 VAL A CA 1
ATOM 806 C C . VAL A 1 100 ? -13.131 16.932 12.618 1.00 87.00 100 VAL A C 1
ATOM 808 O O . VAL A 1 100 ? -13.986 17.659 13.124 1.00 87.00 100 VAL A O 1
ATOM 811 N N . PRO A 1 101 ? -13.031 16.813 11.289 1.00 82.94 101 PRO A N 1
ATOM 812 C CA . PRO A 1 101 ? -13.930 17.539 10.419 1.00 82.94 101 PRO A CA 1
ATOM 813 C C . PRO A 1 101 ? -15.359 17.015 10.560 1.00 82.94 101 PRO A C 1
ATOM 815 O O . PRO A 1 101 ? -15.571 15.810 10.720 1.00 82.94 101 PRO A O 1
ATOM 818 N N . VAL A 1 102 ? -16.336 17.917 10.459 1.00 81.25 102 VAL A N 1
ATOM 819 C CA . VAL A 1 102 ? -17.769 17.576 10.412 1.00 81.25 102 VAL A CA 1
ATOM 820 C C . VAL A 1 102 ? -18.101 16.842 9.108 1.00 81.25 102 VAL A C 1
ATOM 822 O O . VAL A 1 102 ? -18.893 15.906 9.115 1.00 81.25 102 VAL A O 1
ATOM 825 N N . ASP A 1 103 ? -17.446 17.231 8.009 1.00 80.31 103 ASP A N 1
ATOM 826 C CA . ASP A 1 103 ? -17.486 16.553 6.707 1.00 80.31 103 ASP A CA 1
ATOM 827 C C . ASP A 1 103 ? -16.065 16.097 6.331 1.00 80.31 103 ASP A C 1
ATOM 829 O O . ASP A 1 103 ? -15.334 16.807 5.628 1.00 80.31 103 ASP A O 1
ATOM 833 N N . PRO A 1 104 ? -15.614 14.944 6.855 1.00 72.44 104 PRO A N 1
ATOM 834 C CA . PRO A 1 104 ? -14.229 14.515 6.717 1.00 72.44 104 PRO A CA 1
ATOM 835 C C . PRO A 1 104 ? -13.898 14.085 5.293 1.00 72.44 104 PRO A C 1
ATOM 837 O O . PRO A 1 104 ? -12.759 14.247 4.879 1.00 72.44 104 PRO A O 1
ATOM 840 N N . VAL A 1 105 ? -14.871 13.608 4.511 1.00 69.69 105 VAL A N 1
ATOM 841 C CA . VAL A 1 105 ? -14.632 13.234 3.112 1.00 69.69 105 VAL A CA 1
ATOM 842 C C . VAL A 1 105 ? -14.312 14.481 2.302 1.00 69.69 105 VAL A C 1
ATOM 844 O O . VAL A 1 105 ? -13.318 14.512 1.586 1.00 69.69 105 VAL A O 1
ATOM 847 N N . ARG A 1 106 ? -15.099 15.551 2.451 1.00 68.62 106 ARG A N 1
ATOM 848 C CA . ARG A 1 106 ? -14.815 16.802 1.750 1.00 68.62 106 ARG A CA 1
ATOM 849 C C . ARG A 1 106 ? -13.529 17.452 2.251 1.00 68.62 106 ARG A C 1
ATOM 851 O O . ARG A 1 106 ? -12.721 17.884 1.441 1.00 68.62 106 ARG A O 1
ATOM 858 N N . LEU A 1 107 ? -13.332 17.542 3.565 1.00 58.88 107 LEU A N 1
ATOM 859 C CA . LEU A 1 107 ? -12.237 18.328 4.140 1.00 58.88 107 LEU A CA 1
ATOM 860 C C . LEU A 1 107 ? -10.901 17.606 4.116 1.00 58.88 107 LEU A C 1
ATOM 862 O O . LEU A 1 107 ? -9.896 18.249 3.844 1.00 58.88 107 LEU A O 1
ATOM 866 N N . TRP A 1 108 ? -10.861 16.294 4.340 1.00 61.91 108 TRP A N 1
ATOM 867 C CA . TRP A 1 108 ? -9.599 15.571 4.244 1.00 61.91 108 TRP A CA 1
ATOM 868 C C . TRP A 1 108 ? -9.153 15.328 2.809 1.00 61.91 108 TRP A C 1
ATOM 870 O O . TRP A 1 108 ? -7.950 15.368 2.577 1.00 61.91 108 TRP A O 1
ATOM 880 N N . ASN A 1 109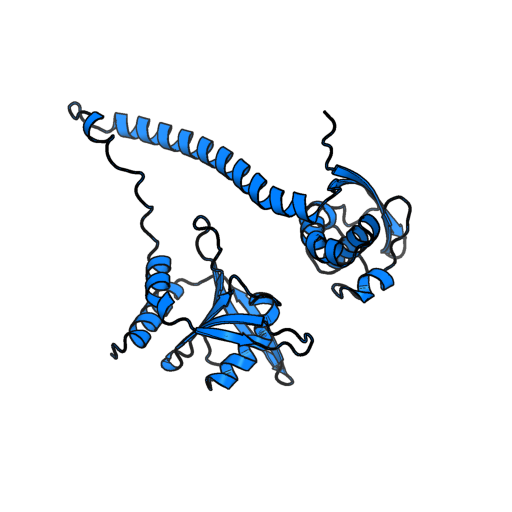 ? -10.074 15.237 1.845 1.00 56.94 109 ASN A N 1
ATOM 881 C CA . ASN A 1 109 ? -9.698 15.296 0.430 1.00 56.94 109 ASN A CA 1
ATOM 882 C C . ASN A 1 109 ? -9.188 16.696 0.030 1.00 56.94 109 ASN A C 1
ATOM 884 O O . ASN A 1 109 ? -8.326 16.811 -0.833 1.00 56.94 109 ASN A O 1
ATOM 888 N N . LEU A 1 110 ? -9.681 17.768 0.666 1.00 46.16 110 LEU A N 1
ATOM 889 C CA . LEU A 1 110 ? -9.189 19.135 0.442 1.00 46.16 110 LEU A CA 1
ATOM 890 C C . LEU A 1 110 ? -7.864 19.433 1.169 1.00 46.16 110 LEU A C 1
ATOM 892 O O . LEU A 1 110 ? -7.091 20.256 0.684 1.00 46.16 110 LEU A O 1
ATOM 896 N N . THR A 1 111 ? -7.583 18.817 2.325 1.00 47.12 111 THR A N 1
ATOM 897 C CA . THR A 1 111 ? -6.347 19.091 3.080 1.00 47.12 111 THR A CA 1
ATOM 898 C C . THR A 1 111 ? -5.119 18.375 2.541 1.00 47.12 111 THR A C 1
ATOM 900 O O . THR A 1 111 ? -4.040 18.931 2.707 1.00 47.12 111 THR A O 1
ATOM 903 N N . ASP A 1 112 ? -5.247 17.231 1.859 1.00 50.00 112 ASP A N 1
ATOM 904 C CA . ASP A 1 112 ? -4.106 16.650 1.121 1.00 50.00 112 ASP A CA 1
ATOM 905 C C . ASP A 1 112 ? -3.663 17.579 -0.018 1.00 50.00 112 ASP A C 1
ATOM 907 O O . ASP A 1 112 ? -2.478 17.768 -0.268 1.00 50.00 112 ASP A O 1
ATOM 911 N N . ASP A 1 113 ? -4.620 18.266 -0.638 1.00 43.34 113 ASP A N 1
ATOM 912 C CA . ASP A 1 113 ? -4.364 19.271 -1.665 1.00 43.34 113 ASP A CA 1
ATOM 913 C C . ASP A 1 113 ? -3.847 20.604 -1.062 1.00 43.34 113 ASP A C 1
ATOM 915 O O . ASP A 1 113 ? -2.987 21.269 -1.633 1.00 43.34 113 ASP A O 1
ATOM 919 N N . TYR A 1 114 ? -4.300 21.004 0.133 1.00 35.34 114 TYR A N 1
ATOM 920 C CA . TYR A 1 114 ? -3.895 22.269 0.769 1.00 35.34 114 TYR A CA 1
ATOM 921 C C . TYR A 1 114 ? -2.560 22.211 1.539 1.00 35.34 114 TYR A C 1
ATOM 923 O O . TYR A 1 114 ? -1.780 23.160 1.446 1.00 35.34 114 TYR A O 1
ATOM 931 N N . GLN A 1 115 ? -2.267 21.131 2.276 1.00 40.81 115 GLN A N 1
ATOM 932 C CA . GLN A 1 115 ? -0.979 20.947 2.971 1.00 40.81 115 GLN A CA 1
ATOM 933 C C . GLN A 1 115 ? 0.167 20.866 1.963 1.00 40.81 115 GLN A C 1
ATOM 935 O O . GLN A 1 115 ? 1.127 21.620 2.091 1.00 40.81 115 GLN A O 1
ATOM 940 N N . HIS A 1 116 ? -0.012 20.107 0.876 1.00 44.19 116 HIS A N 1
ATOM 941 C CA . HIS A 1 116 ? 0.921 20.118 -0.250 1.00 44.19 116 HIS A CA 1
ATOM 942 C C . HIS A 1 116 ? 1.134 21.525 -0.820 1.00 44.19 116 HIS A C 1
ATOM 944 O O . HIS A 1 116 ? 2.256 21.882 -1.160 1.00 44.19 116 HIS A O 1
ATOM 950 N N . ARG A 1 117 ? 0.092 22.364 -0.911 1.00 39.00 117 ARG A N 1
ATOM 951 C CA . ARG A 1 117 ? 0.234 23.750 -1.391 1.00 39.00 117 ARG A CA 1
ATOM 952 C C . ARG A 1 117 ? 0.982 24.666 -0.416 1.00 39.00 117 ARG A C 1
ATOM 954 O O . ARG A 1 117 ? 1.684 25.562 -0.879 1.00 39.00 117 ARG A O 1
ATOM 961 N N . LEU A 1 118 ? 0.830 24.479 0.895 1.00 38.03 118 LEU A N 1
ATOM 962 C CA . LEU A 1 118 ? 1.546 25.254 1.916 1.00 38.03 118 LEU A CA 1
ATOM 963 C C . LEU A 1 118 ? 3.015 24.839 2.022 1.00 38.03 118 LEU A C 1
ATOM 965 O O . LEU A 1 118 ? 3.880 25.708 1.983 1.00 38.03 118 LEU A O 1
ATOM 969 N N . GLU A 1 119 ? 3.294 23.536 2.073 1.00 45.53 119 GLU A N 1
ATOM 970 C CA . GLU A 1 119 ? 4.657 22.993 2.027 1.00 45.53 119 GLU A CA 1
ATOM 971 C C . GLU A 1 119 ? 5.361 23.409 0.729 1.00 45.53 119 GLU A C 1
ATOM 973 O O . GLU A 1 119 ? 6.514 23.833 0.754 1.00 45.53 119 GLU A O 1
ATOM 978 N N . PHE A 1 120 ? 4.638 23.417 -0.396 1.00 40.88 120 PHE A N 1
ATOM 979 C CA . PHE A 1 120 ? 5.125 23.941 -1.670 1.00 40.88 120 PHE A CA 1
ATOM 980 C C . PHE A 1 120 ? 5.432 25.442 -1.621 1.00 40.88 120 PHE A C 1
ATOM 982 O O . PHE A 1 120 ? 6.479 25.855 -2.108 1.00 40.88 120 PHE A O 1
ATOM 989 N N . ALA A 1 121 ? 4.566 26.271 -1.031 1.00 43.03 121 ALA A N 1
ATOM 990 C CA . ALA A 1 121 ? 4.807 27.712 -0.913 1.00 43.03 121 ALA A CA 1
ATOM 991 C C . ALA A 1 121 ? 6.002 28.032 0.004 1.00 43.03 121 ALA A C 1
ATOM 993 O O . ALA A 1 121 ? 6.764 28.959 -0.265 1.00 43.03 121 ALA A O 1
ATOM 994 N N . GLN A 1 122 ? 6.179 27.249 1.067 1.00 44.31 122 GLN A N 1
ATOM 995 C CA . GLN A 1 122 ? 7.273 27.402 2.020 1.00 44.31 122 GLN A CA 1
ATOM 996 C C . GLN A 1 122 ? 8.607 26.951 1.406 1.00 44.31 122 GLN A C 1
ATOM 998 O O . GLN A 1 122 ? 9.583 27.696 1.447 1.00 44.31 122 GLN A O 1
ATOM 1003 N N . TRP A 1 123 ? 8.607 25.814 0.705 1.00 51.19 123 TRP A N 1
ATOM 1004 C CA . TRP A 1 123 ? 9.739 25.351 -0.097 1.00 51.19 123 TRP A CA 1
ATOM 1005 C C . TRP A 1 123 ? 10.093 26.328 -1.229 1.00 51.19 123 TRP A C 1
ATOM 1007 O O . TRP A 1 123 ? 11.267 26.590 -1.472 1.00 51.19 123 TRP A O 1
ATOM 1017 N N . GLN A 1 124 ? 9.102 26.926 -1.904 1.00 41.06 124 GLN A N 1
ATOM 1018 C CA . GLN A 1 124 ? 9.344 27.948 -2.928 1.00 41.06 124 GLN A CA 1
ATOM 1019 C C . GLN A 1 124 ? 10.069 29.173 -2.368 1.00 41.06 124 GLN A C 1
ATOM 1021 O O . GLN A 1 124 ? 10.950 29.703 -3.041 1.00 41.06 124 GLN A O 1
ATOM 1026 N N . GLU A 1 125 ? 9.730 29.617 -1.158 1.00 50.94 125 GLU A N 1
ATOM 1027 C CA . GLU A 1 125 ? 10.418 30.746 -0.531 1.00 50.94 125 GLU A CA 1
ATOM 1028 C C . GLU A 1 125 ? 11.844 30.370 -0.101 1.00 50.94 125 GLU A C 1
ATOM 1030 O O . GLU A 1 125 ? 12.770 31.140 -0.343 1.00 50.94 125 GLU A O 1
ATOM 1035 N N . GLU A 1 126 ? 12.054 29.162 0.429 1.00 53.25 126 GLU A N 1
ATOM 1036 C CA . GLU A 1 126 ? 13.392 28.642 0.755 1.00 53.25 126 GLU A CA 1
ATOM 1037 C C . GLU A 1 126 ? 14.288 28.527 -0.491 1.00 53.25 126 GLU A C 1
ATOM 1039 O O . GLU A 1 126 ? 15.440 28.960 -0.473 1.00 53.25 126 GLU A O 1
ATOM 1044 N N . GLN A 1 127 ? 13.755 28.024 -1.611 1.00 49.56 127 GLN A N 1
ATOM 1045 C CA . GLN A 1 127 ? 14.482 27.967 -2.885 1.00 49.56 127 GLN A CA 1
ATOM 1046 C C . GLN A 1 127 ? 14.724 29.355 -3.482 1.00 49.56 127 GLN A C 1
ATOM 1048 O O . GLN A 1 127 ? 15.766 29.584 -4.088 1.00 49.56 127 GLN A O 1
ATOM 1053 N N . ARG A 1 128 ? 13.793 30.301 -3.312 1.00 54.00 128 ARG A N 1
ATOM 1054 C CA . ARG A 1 128 ? 13.964 31.684 -3.778 1.00 54.00 128 ARG A CA 1
ATOM 1055 C C . ARG A 1 128 ? 15.102 32.385 -3.040 1.00 54.00 128 ARG A C 1
ATOM 1057 O O . ARG A 1 128 ? 15.824 33.157 -3.663 1.00 54.00 128 ARG A O 1
ATOM 1064 N N . VAL A 1 129 ? 15.266 32.108 -1.747 1.00 65.31 129 VAL A N 1
ATOM 1065 C CA . VAL A 1 129 ? 16.398 32.598 -0.949 1.00 65.31 129 VAL A CA 1
ATOM 1066 C C . VAL A 1 129 ? 17.704 31.958 -1.420 1.00 65.31 129 VAL A C 1
ATOM 1068 O O . VAL A 1 129 ? 18.635 32.690 -1.736 1.00 65.31 129 VAL A O 1
ATOM 1071 N N . LEU A 1 130 ? 17.747 30.631 -1.576 1.00 52.09 130 LEU A N 1
ATOM 1072 C CA . LEU A 1 130 ? 18.946 29.918 -2.042 1.00 52.09 130 LEU A CA 1
ATOM 1073 C C . LEU A 1 130 ? 19.392 30.357 -3.445 1.00 52.09 130 LEU A C 1
ATOM 1075 O O . LEU A 1 130 ? 20.565 30.635 -3.663 1.00 52.09 130 LEU A O 1
ATOM 1079 N N . LEU A 1 131 ? 18.455 30.502 -4.384 1.00 52.69 131 LEU A N 1
ATOM 1080 C CA . LEU A 1 131 ? 18.746 30.974 -5.741 1.00 52.69 131 LEU A CA 1
ATOM 1081 C C . LEU A 1 131 ? 19.157 32.450 -5.774 1.00 52.69 131 LEU A C 1
ATOM 1083 O O . LEU A 1 131 ? 19.927 32.847 -6.644 1.00 52.69 131 LEU A O 1
ATOM 1087 N N . ALA A 1 132 ? 18.652 33.279 -4.855 1.00 62.72 132 ALA A N 1
ATOM 1088 C CA . ALA A 1 132 ? 19.101 34.663 -4.728 1.00 62.72 132 ALA A CA 1
ATOM 1089 C C . ALA A 1 132 ? 20.537 34.739 -4.187 1.00 62.72 132 ALA A C 1
ATOM 1091 O O . ALA A 1 132 ? 21.321 35.546 -4.682 1.00 62.72 132 ALA A O 1
ATOM 1092 N N . GLU A 1 133 ? 20.892 33.879 -3.228 1.00 69.06 133 GLU A N 1
ATOM 1093 C CA . GLU A 1 133 ? 22.258 33.750 -2.710 1.00 69.06 133 GLU A CA 1
ATOM 1094 C C . GLU A 1 133 ? 23.220 33.226 -3.790 1.00 69.06 133 GLU A C 1
ATOM 1096 O O . GLU A 1 133 ? 24.278 33.821 -4.005 1.00 69.06 133 GLU A O 1
ATOM 1101 N N . GLU A 1 134 ? 22.825 32.194 -4.543 1.00 63.59 134 GLU A N 1
ATOM 1102 C CA . GLU A 1 134 ? 23.600 31.665 -5.673 1.00 63.59 134 GLU A CA 1
ATOM 1103 C C . GLU A 1 134 ? 23.749 32.693 -6.802 1.00 63.59 134 GLU A C 1
ATOM 1105 O O . GLU A 1 134 ? 24.847 32.862 -7.326 1.00 63.59 134 GLU A O 1
ATOM 1110 N N . ALA A 1 135 ? 22.694 33.438 -7.147 1.00 54.59 135 ALA A N 1
ATOM 1111 C CA . ALA A 1 135 ? 22.755 34.487 -8.167 1.00 54.59 135 ALA A CA 1
ATOM 1112 C C . ALA A 1 135 ? 23.635 35.672 -7.739 1.00 54.59 135 ALA A C 1
ATOM 1114 O O . ALA A 1 135 ? 24.304 36.280 -8.577 1.00 54.59 135 ALA A O 1
ATOM 1115 N N . GLU A 1 136 ? 23.676 36.007 -6.446 1.00 66.44 136 GLU A N 1
ATOM 1116 C CA . GLU A 1 136 ? 24.592 37.021 -5.921 1.00 66.44 136 GLU A CA 1
ATOM 1117 C C . GLU A 1 136 ? 26.050 36.529 -5.963 1.00 66.44 136 GLU A C 1
ATOM 1119 O O . GLU A 1 136 ? 26.963 37.277 -6.332 1.00 66.44 136 GLU A O 1
ATOM 1124 N N . GLU A 1 137 ? 26.282 35.255 -5.643 1.00 62.12 137 GLU A N 1
ATOM 1125 C CA . GLU A 1 137 ? 27.600 34.622 -5.698 1.00 62.12 137 GLU A CA 1
ATOM 1126 C C . GLU A 1 137 ? 28.099 34.433 -7.144 1.00 62.12 137 GLU A C 1
ATOM 1128 O O . GLU A 1 137 ? 29.281 34.641 -7.441 1.00 62.12 137 GLU A O 1
ATOM 1133 N N . GLU A 1 138 ? 27.192 34.141 -8.074 1.00 53.09 138 GLU A N 1
ATOM 1134 C CA . GLU A 1 138 ? 27.459 34.053 -9.506 1.00 53.09 138 GLU A CA 1
ATOM 1135 C C . GLU A 1 138 ? 27.654 35.445 -10.127 1.00 53.09 138 GLU A C 1
ATOM 1137 O O . GLU A 1 138 ? 28.587 35.644 -10.905 1.00 53.09 138 GLU A O 1
ATOM 1142 N N . SER A 1 139 ? 26.899 36.461 -9.694 1.00 54.03 139 SER A N 1
ATOM 1143 C CA . SER A 1 139 ? 27.119 37.861 -10.085 1.00 54.03 139 SER A CA 1
ATOM 1144 C C . SER A 1 139 ? 28.499 38.379 -9.667 1.00 54.03 139 SER A C 1
ATOM 1146 O O . SER A 1 139 ? 29.050 39.231 -10.364 1.00 54.03 139 SER A O 1
ATOM 1148 N N . ARG A 1 140 ? 29.086 37.875 -8.570 1.00 63.34 140 ARG A N 1
ATOM 1149 C CA . ARG A 1 140 ? 30.482 38.175 -8.186 1.00 63.34 140 ARG A CA 1
ATOM 1150 C C . ARG A 1 140 ? 31.517 37.460 -9.062 1.00 63.34 140 ARG A C 1
ATOM 1152 O O . ARG A 1 140 ? 32.678 37.865 -9.066 1.00 63.34 140 ARG A O 1
ATOM 1159 N N . ARG A 1 141 ? 31.131 36.396 -9.777 1.00 55.81 141 ARG A N 1
ATOM 1160 C CA . ARG A 1 141 ? 32.009 35.588 -10.643 1.00 55.81 141 ARG A CA 1
ATOM 1161 C C . ARG A 1 141 ? 32.071 36.061 -12.095 1.00 55.81 141 ARG A C 1
ATOM 1163 O O . ARG A 1 141 ? 32.985 35.644 -12.805 1.00 55.81 141 ARG A O 1
ATOM 1170 N N . TRP A 1 142 ? 31.144 36.900 -12.551 1.00 51.53 142 TRP A N 1
ATOM 1171 C CA . TRP A 1 142 ? 31.092 37.311 -13.956 1.00 51.53 142 TRP A CA 1
ATOM 1172 C C . TRP A 1 142 ? 31.960 38.547 -14.260 1.00 51.53 142 TRP A C 1
ATOM 1174 O O . TRP A 1 142 ? 31.969 39.503 -13.485 1.00 51.53 142 TRP A O 1
ATOM 1184 N N . PRO A 1 143 ? 32.697 38.559 -15.389 1.00 50.34 143 PRO A N 1
ATOM 1185 C CA . PRO A 1 143 ? 33.484 39.715 -15.806 1.00 50.34 143 PRO A CA 1
ATOM 1186 C C . PRO A 1 143 ? 32.576 40.847 -16.312 1.00 50.34 143 PRO A C 1
ATOM 1188 O O . PRO A 1 143 ? 31.555 40.603 -16.956 1.00 50.34 143 PRO A O 1
ATOM 1191 N N . GLU A 1 144 ? 32.966 42.093 -16.038 1.00 51.19 144 GLU A N 1
ATOM 1192 C CA . GLU A 1 144 ? 32.219 43.291 -16.436 1.00 51.19 144 GLU A CA 1
ATOM 1193 C C . GLU A 1 144 ? 31.963 43.329 -17.955 1.00 51.19 144 GLU A C 1
ATOM 1195 O O . GLU A 1 144 ? 32.904 43.283 -18.751 1.00 51.19 144 GLU A O 1
ATOM 1200 N N . GLY A 1 145 ? 30.690 43.463 -18.360 1.00 54.88 145 GLY A N 1
ATOM 1201 C CA . GLY A 1 145 ? 30.334 43.861 -19.730 1.00 54.88 145 GLY A CA 1
ATOM 1202 C C . GLY A 1 145 ? 29.228 43.089 -20.458 1.00 54.88 145 GLY A C 1
ATOM 1203 O O . GLY A 1 145 ? 29.030 43.359 -21.641 1.00 54.88 145 GLY A O 1
ATOM 1204 N N . LEU A 1 146 ? 28.494 42.167 -19.823 1.00 50.78 146 LEU A N 1
ATOM 1205 C CA . LEU A 1 146 ? 27.345 41.491 -20.453 1.00 50.78 146 LEU A CA 1
ATOM 1206 C C . LEU A 1 146 ? 26.005 41.959 -19.865 1.00 50.78 146 LEU A C 1
ATOM 1208 O O . LEU A 1 146 ? 25.811 41.948 -18.654 1.00 50.78 146 LEU A O 1
ATOM 1212 N N . ASP A 1 147 ? 25.104 42.400 -20.749 1.00 52.22 147 ASP A N 1
ATOM 1213 C CA . ASP A 1 147 ? 23.796 42.989 -20.432 1.00 52.22 147 ASP A CA 1
ATOM 1214 C C . ASP A 1 147 ? 22.776 41.908 -19.998 1.00 52.22 147 ASP A C 1
ATOM 1216 O O . ASP A 1 147 ? 22.395 41.065 -20.820 1.00 52.22 147 ASP A O 1
ATOM 1220 N N . PRO A 1 148 ? 22.290 41.928 -18.739 1.00 44.34 148 PRO A N 1
ATOM 1221 C CA . PRO A 1 148 ? 21.349 40.93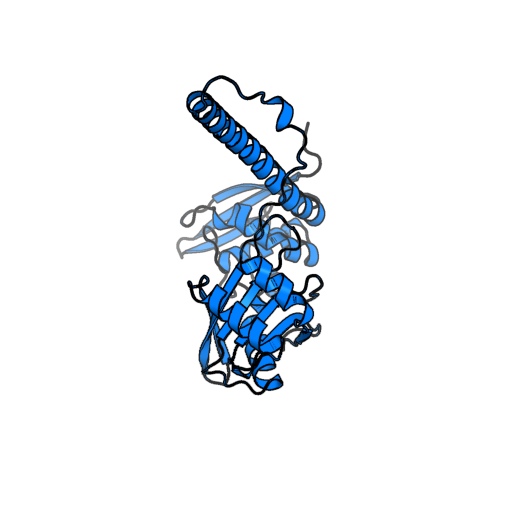5 -18.208 1.00 44.34 148 PRO A CA 1
ATOM 1222 C C . PRO A 1 148 ? 19.967 40.941 -18.879 1.00 44.34 148 PRO A C 1
ATOM 1224 O O . PRO A 1 148 ? 19.215 39.972 -18.765 1.00 44.34 148 PRO A O 1
ATOM 1227 N N . SER A 1 149 ? 19.604 42.012 -19.593 1.00 45.12 149 SER A N 1
ATOM 1228 C CA . SER A 1 149 ? 18.284 42.140 -20.225 1.00 45.12 149 SER A CA 1
ATOM 1229 C C . SER A 1 149 ? 18.075 41.193 -21.417 1.00 45.12 149 SER A C 1
ATOM 1231 O O . SER A 1 149 ? 16.934 40.925 -21.796 1.00 45.12 149 SER A O 1
ATOM 1233 N N . LEU A 1 150 ? 19.149 40.603 -21.955 1.00 47.78 150 LEU A N 1
ATOM 1234 C CA . LEU A 1 150 ? 19.091 39.593 -23.019 1.00 47.78 150 LEU A CA 1
ATOM 1235 C C . LEU A 1 150 ? 18.682 38.188 -22.529 1.00 47.78 150 LEU A C 1
ATOM 1237 O O . LEU A 1 150 ? 18.374 37.329 -23.354 1.00 47.78 150 LEU A O 1
ATOM 1241 N N . LEU A 1 151 ? 18.636 37.945 -21.212 1.00 45.41 151 LEU A N 1
ATOM 1242 C CA . LEU A 1 151 ? 18.267 36.646 -20.624 1.00 45.41 151 LEU A CA 1
ATOM 1243 C C . LEU A 1 151 ? 16.782 36.534 -20.232 1.00 45.41 151 LEU A C 1
ATOM 1245 O O . LEU A 1 151 ? 16.277 35.425 -20.069 1.00 45.41 151 LEU A O 1
ATOM 1249 N N . LEU A 1 152 ? 16.044 37.645 -20.142 1.00 40.78 152 LEU A N 1
ATOM 1250 C CA . LEU A 1 152 ? 14.664 37.674 -19.626 1.00 40.78 152 LEU A CA 1
ATOM 1251 C C . LEU A 1 152 ? 13.570 37.433 -20.686 1.00 40.78 152 LEU A C 1
ATOM 1253 O O . LEU A 1 152 ? 12.478 37.989 -20.599 1.00 40.78 152 LEU A O 1
ATOM 1257 N N . SER A 1 153 ? 13.828 36.586 -21.687 1.00 39.50 153 SER A N 1
ATOM 1258 C CA . SER A 1 153 ? 12.801 36.194 -22.673 1.00 39.50 153 SER A CA 1
ATOM 1259 C C . SER A 1 153 ? 12.647 34.689 -22.903 1.00 39.50 153 SER A C 1
ATOM 1261 O O . SER A 1 153 ? 11.953 34.286 -23.836 1.00 39.50 153 SER A O 1
ATOM 1263 N N . LYS A 1 154 ? 13.217 33.832 -22.048 1.00 37.75 154 LYS A N 1
ATOM 1264 C CA . LYS A 1 154 ? 12.950 32.392 -22.130 1.00 37.75 154 LYS A CA 1
ATOM 1265 C C . LYS A 1 154 ? 11.774 31.995 -21.224 1.00 37.75 154 LYS A C 1
ATOM 1267 O O . LYS A 1 154 ? 11.763 32.395 -20.060 1.00 37.75 154 LYS A O 1
ATOM 1272 N N . PRO A 1 155 ? 10.773 31.250 -21.734 1.00 39.28 155 PRO A N 1
ATOM 1273 C CA . PRO A 1 155 ? 9.729 30.672 -20.892 1.00 39.28 155 PRO A CA 1
ATOM 1274 C C . PRO A 1 155 ? 10.366 29.723 -19.870 1.00 39.28 155 PRO A C 1
ATOM 1276 O O . PRO A 1 155 ? 11.449 29.201 -20.126 1.00 39.28 155 PRO A O 1
ATOM 1279 N N . VAL A 1 156 ? 9.695 29.531 -18.728 1.00 40.94 156 VAL A N 1
ATOM 1280 C CA . VAL A 1 156 ? 10.070 28.585 -17.661 1.00 40.94 156 VAL A CA 1
ATOM 1281 C C . VAL A 1 156 ? 10.498 27.267 -18.306 1.00 40.94 156 VAL A C 1
ATOM 1283 O O . VAL A 1 156 ? 9.655 26.558 -18.850 1.00 40.94 156 VAL A O 1
ATOM 1286 N N . GLU A 1 157 ? 11.806 26.996 -18.333 1.00 45.56 157 GLU A N 1
ATOM 1287 C CA . GLU A 1 157 ? 12.345 25.788 -18.952 1.00 45.56 157 GLU A CA 1
ATOM 1288 C C . GLU A 1 157 ? 11.752 24.578 -18.220 1.00 45.56 157 GLU A C 1
ATOM 1290 O O . GLU A 1 157 ? 11.900 24.424 -17.005 1.00 45.56 157 GLU A O 1
ATOM 1295 N N . GLU A 1 158 ? 11.030 23.747 -18.978 1.00 50.81 158 GLU A N 1
ATOM 1296 C CA . GLU A 1 158 ? 10.656 22.390 -18.602 1.00 50.81 158 GLU A CA 1
ATOM 1297 C C . GLU A 1 158 ? 11.896 21.715 -18.017 1.00 50.81 158 GLU A C 1
ATOM 1299 O O . GLU A 1 158 ? 12.929 21.603 -18.685 1.00 50.81 158 GLU A O 1
ATOM 1304 N N . ARG A 1 159 ? 11.821 21.295 -16.751 1.00 49.03 159 ARG A N 1
ATOM 1305 C CA . ARG A 1 159 ? 12.906 20.533 -16.135 1.00 49.03 159 ARG A CA 1
ATOM 1306 C C . ARG A 1 159 ? 13.191 19.341 -17.061 1.00 49.03 159 ARG A C 1
ATOM 1308 O O . ARG A 1 159 ? 12.245 18.611 -17.368 1.00 49.03 159 ARG A O 1
ATOM 1315 N N . PRO A 1 160 ? 14.432 19.133 -17.537 1.00 63.97 160 PRO A N 1
ATOM 1316 C CA . PRO A 1 160 ? 14.718 18.017 -18.425 1.00 63.97 160 PRO A CA 1
ATOM 1317 C C . PRO A 1 160 ? 14.318 16.721 -17.722 1.00 63.97 160 PRO A C 1
ATOM 1319 O O . PRO A 1 160 ? 14.777 16.448 -16.611 1.00 63.97 160 PRO A O 1
ATOM 1322 N N . LEU A 1 161 ? 13.419 15.959 -18.353 1.00 68.56 161 LEU A N 1
ATOM 1323 C CA . LEU A 1 161 ? 12.927 14.694 -17.814 1.00 68.56 161 LEU A CA 1
ATOM 1324 C C . LEU A 1 161 ? 14.107 13.805 -17.438 1.00 68.56 161 LEU A C 1
ATOM 1326 O O . LEU A 1 161 ? 15.074 13.701 -18.204 1.00 68.56 161 LEU A O 1
ATOM 1330 N N . SER A 1 162 ? 14.021 13.127 -16.292 1.00 81.25 162 SER A N 1
ATOM 1331 C CA . SER A 1 162 ? 15.045 12.150 -15.939 1.00 81.25 162 SER A CA 1
ATOM 1332 C C . SER A 1 162 ? 15.099 11.057 -17.012 1.00 81.25 162 SER A C 1
ATOM 1334 O O . SER A 1 162 ? 14.110 10.771 -17.694 1.00 81.25 162 SER A O 1
ATOM 1336 N N . LYS A 1 163 ? 16.257 10.411 -17.175 1.00 84.12 163 LYS A N 1
ATOM 1337 C CA . LYS A 1 163 ? 16.415 9.305 -18.133 1.00 84.12 163 LYS A CA 1
ATOM 1338 C C . LYS A 1 163 ? 15.358 8.209 -17.922 1.00 84.12 163 LYS A C 1
ATOM 1340 O O . LYS A 1 163 ? 14.862 7.647 -18.893 1.00 84.12 163 LYS A O 1
ATOM 1345 N N . ARG A 1 164 ? 14.989 7.953 -16.665 1.00 85.75 164 ARG A N 1
ATOM 1346 C CA . ARG A 1 164 ? 13.922 7.031 -16.265 1.00 85.75 164 ARG A CA 1
ATOM 1347 C C . ARG A 1 164 ? 12.567 7.447 -16.835 1.00 85.75 164 ARG A C 1
ATOM 1349 O O . ARG A 1 164 ? 11.906 6.640 -17.479 1.00 85.75 164 ARG A O 1
ATOM 1356 N N . ASP A 1 165 ? 12.182 8.707 -16.651 1.00 80.69 165 ASP A N 1
ATOM 1357 C CA . ASP A 1 165 ? 10.873 9.208 -17.086 1.00 80.69 165 ASP A CA 1
ATOM 1358 C C . ASP A 1 165 ? 10.780 9.239 -18.621 1.00 80.69 165 ASP A C 1
ATOM 1360 O O . ASP A 1 165 ? 9.758 8.867 -19.195 1.00 80.69 165 ASP A O 1
ATOM 1364 N N . GLN A 1 166 ? 11.881 9.574 -19.306 1.00 81.62 166 GLN A N 1
ATOM 1365 C CA . GLN A 1 166 ? 11.972 9.467 -20.767 1.00 81.62 166 GLN A CA 1
ATOM 1366 C C . GLN A 1 166 ? 11.738 8.029 -21.257 1.00 81.62 166 GLN A C 1
ATOM 1368 O O . GLN A 1 166 ? 11.043 7.817 -22.254 1.00 81.62 166 GLN A O 1
ATOM 1373 N N . LEU A 1 167 ? 12.305 7.032 -20.567 1.00 85.94 167 LEU A N 1
ATOM 1374 C CA . LEU A 1 167 ? 12.106 5.620 -20.903 1.00 85.94 167 LEU A CA 1
ATOM 1375 C C . LEU A 1 167 ? 10.665 5.176 -20.650 1.00 85.94 167 LEU A C 1
ATOM 1377 O O . LEU A 1 167 ? 10.101 4.483 -21.493 1.00 85.94 167 LEU A O 1
ATOM 1381 N N . MET A 1 168 ? 10.042 5.618 -19.556 1.00 86.62 168 MET A N 1
ATOM 1382 C CA . MET A 1 168 ? 8.635 5.315 -19.285 1.00 86.62 168 MET A CA 1
ATOM 1383 C C . MET A 1 168 ? 7.693 5.909 -20.320 1.00 86.62 168 MET A C 1
ATOM 1385 O O . MET A 1 168 ? 6.805 5.208 -20.796 1.00 86.62 168 MET A O 1
ATOM 1389 N N . LEU A 1 169 ? 7.906 7.162 -20.731 1.00 83.75 169 LEU A N 1
ATOM 1390 C CA . LEU A 1 169 ? 7.130 7.765 -21.817 1.00 83.75 169 LEU A CA 1
ATOM 1391 C C . LEU A 1 169 ? 7.294 6.984 -23.124 1.00 83.75 169 LEU A C 1
ATOM 1393 O O . LEU A 1 169 ? 6.323 6.767 -23.845 1.00 83.75 169 LEU A O 1
ATOM 1397 N N . ALA A 1 170 ? 8.509 6.515 -23.415 1.00 81.25 170 ALA A N 1
ATOM 1398 C CA . ALA A 1 170 ? 8.765 5.682 -24.584 1.00 81.25 170 ALA A CA 1
ATOM 1399 C C . ALA A 1 170 ? 8.132 4.281 -24.477 1.00 81.25 170 ALA A C 1
ATOM 1401 O O . ALA A 1 170 ? 7.795 3.689 -25.504 1.00 81.25 170 ALA A O 1
ATOM 1402 N N . LEU A 1 171 ? 7.975 3.754 -23.259 1.00 86.69 171 LEU A N 1
ATOM 1403 C CA . LEU A 1 171 ? 7.343 2.466 -22.976 1.00 86.69 171 LEU A CA 1
ATOM 1404 C C . LEU A 1 171 ? 5.812 2.542 -22.886 1.00 86.69 171 LEU A C 1
ATOM 1406 O O . LEU A 1 171 ? 5.154 1.526 -23.098 1.00 86.69 171 LEU A O 1
ATOM 1410 N N . ALA A 1 172 ? 5.243 3.719 -22.614 1.00 86.31 172 ALA A N 1
ATOM 1411 C CA . ALA A 1 172 ? 3.813 3.920 -22.378 1.00 86.31 172 ALA A CA 1
ATOM 1412 C C . ALA A 1 172 ? 2.888 3.282 -23.438 1.00 86.31 172 ALA A C 1
ATOM 1414 O O . ALA A 1 172 ? 1.909 2.654 -23.038 1.00 86.31 172 ALA A O 1
ATOM 1415 N N . PRO A 1 173 ? 3.182 3.333 -24.756 1.00 87.00 173 PRO A N 1
ATOM 1416 C CA . PRO A 1 173 ? 2.336 2.692 -25.770 1.00 87.00 173 PRO A CA 1
ATOM 1417 C C . PRO A 1 173 ? 2.284 1.158 -25.699 1.00 87.00 173 PRO A C 1
ATOM 1419 O O . PRO A 1 173 ? 1.431 0.555 -26.342 1.00 87.00 173 PRO A O 1
ATOM 1422 N N . TYR A 1 174 ? 3.212 0.523 -24.977 1.00 88.62 174 TYR A N 1
ATOM 1423 C CA . TYR A 1 174 ? 3.290 -0.934 -24.834 1.00 88.62 174 TYR A CA 1
ATOM 1424 C C . TYR A 1 174 ? 2.645 -1.449 -23.546 1.00 88.62 174 TYR A C 1
ATOM 1426 O O . TYR A 1 174 ? 2.594 -2.665 -23.349 1.00 88.62 174 TYR A O 1
ATOM 1434 N N . PHE A 1 175 ? 2.179 -0.550 -22.674 1.00 90.94 175 PHE A N 1
ATOM 1435 C CA . PHE A 1 175 ? 1.360 -0.936 -21.536 1.00 90.94 175 PHE A CA 1
ATOM 1436 C C . PHE A 1 175 ? -0.034 -1.336 -22.013 1.00 90.94 175 PHE A C 1
ATOM 1438 O O . PHE A 1 175 ? -0.627 -0.683 -22.872 1.00 90.94 175 PHE A O 1
ATOM 1445 N N . VAL A 1 176 ? -0.561 -2.404 -21.426 1.00 92.25 176 VAL A N 1
ATOM 1446 C CA . VAL A 1 176 ? -1.925 -2.877 -21.663 1.00 92.25 176 VAL A CA 1
ATOM 1447 C C . VAL A 1 176 ? -2.712 -2.842 -20.367 1.00 92.25 176 VAL A C 1
ATOM 1449 O O . VAL A 1 176 ? -2.173 -3.142 -19.302 1.00 92.25 176 VAL A O 1
ATOM 1452 N N . ASP A 1 177 ? -3.989 -2.490 -20.452 1.00 94.00 177 ASP A N 1
ATOM 1453 C CA . ASP A 1 177 ? -4.887 -2.606 -19.310 1.00 94.00 177 ASP A CA 1
ATOM 1454 C C . ASP A 1 177 ? -5.107 -4.089 -18.983 1.00 94.00 177 ASP A C 1
ATOM 1456 O O . ASP A 1 177 ? -5.318 -4.922 -19.871 1.00 94.00 177 ASP A O 1
ATOM 1460 N N . PHE A 1 178 ? -5.053 -4.421 -17.698 1.00 94.81 178 PHE A N 1
ATOM 1461 C CA . PHE A 1 178 ? -5.230 -5.771 -17.192 1.00 94.81 178 PHE A CA 1
ATOM 1462 C C . PHE A 1 178 ? -6.240 -5.777 -16.052 1.00 94.81 178 PHE A C 1
ATOM 1464 O O . PHE A 1 178 ? -6.066 -5.119 -15.025 1.00 94.81 178 PHE A O 1
ATOM 1471 N N . GLU A 1 179 ? -7.307 -6.548 -16.241 1.00 94.94 179 GLU A N 1
ATOM 1472 C CA . GLU A 1 179 ? -8.292 -6.795 -15.199 1.00 94.94 179 GLU A CA 1
ATOM 1473 C C . GLU A 1 179 ? -7.848 -7.967 -14.327 1.00 94.94 179 GLU A C 1
ATOM 1475 O O . GLU A 1 179 ? -7.609 -9.065 -14.831 1.00 94.94 179 GLU A O 1
ATOM 1480 N N . PHE A 1 180 ? -7.829 -7.770 -13.012 1.00 91.88 180 PHE A N 1
ATOM 1481 C CA . PHE A 1 180 ? -7.503 -8.825 -12.058 1.00 91.88 180 PHE A CA 1
ATOM 1482 C C . PHE A 1 180 ? -8.657 -9.094 -11.100 1.00 91.88 180 PHE A C 1
ATOM 1484 O O . PHE A 1 180 ? -9.453 -8.214 -10.760 1.00 91.88 180 PHE A O 1
ATOM 1491 N N . SER A 1 181 ? -8.754 -10.344 -10.658 1.00 88.81 181 SER A N 1
ATOM 1492 C CA . SER A 1 181 ? -9.783 -10.781 -9.716 1.00 88.81 181 SER A CA 1
ATOM 1493 C C . SER A 1 181 ? -9.183 -11.037 -8.340 1.00 88.81 181 SER A C 1
ATOM 1495 O O . SER A 1 181 ? -8.055 -11.511 -8.218 1.00 88.81 181 SER A O 1
ATOM 1497 N N . LEU A 1 182 ? -9.959 -10.746 -7.297 1.00 80.69 182 LEU A N 1
ATOM 1498 C CA . LEU A 1 182 ? -9.605 -11.046 -5.914 1.00 80.69 182 LEU A CA 1
ATOM 1499 C C . LEU A 1 182 ? -10.628 -12.038 -5.355 1.00 80.69 182 LEU A C 1
ATOM 1501 O O . LEU A 1 182 ? -11.822 -11.752 -5.428 1.00 80.69 182 LEU A O 1
ATOM 1505 N N . PRO A 1 183 ? -10.215 -13.162 -4.742 1.00 74.31 183 PRO A N 1
ATOM 1506 C CA . PRO A 1 183 ? -11.155 -14.159 -4.218 1.00 74.31 183 PRO A CA 1
ATOM 1507 C C . PRO A 1 183 ? -12.159 -13.592 -3.205 1.00 74.31 183 PRO A C 1
ATOM 1509 O O . PRO A 1 183 ? -13.278 -14.083 -3.083 1.00 74.31 183 PRO A O 1
ATOM 1512 N N . SER A 1 184 ? -11.764 -12.546 -2.477 1.00 71.50 184 SER A N 1
ATOM 1513 C CA . SER A 1 184 ? -12.559 -11.904 -1.431 1.00 71.50 184 SER A CA 1
ATOM 1514 C C . SER A 1 184 ? -13.444 -10.754 -1.923 1.00 71.50 184 SER A C 1
ATOM 1516 O O . SER A 1 184 ? -14.156 -10.161 -1.109 1.00 71.50 184 SER A O 1
ATOM 1518 N N . ARG A 1 185 ? -13.416 -10.398 -3.220 1.00 72.81 185 ARG A N 1
ATOM 1519 C CA . ARG A 1 185 ? -14.167 -9.249 -3.750 1.00 72.81 185 ARG A CA 1
ATOM 1520 C C . ARG A 1 185 ? -14.877 -9.562 -5.072 1.00 72.81 185 ARG A C 1
ATOM 1522 O O . ARG A 1 185 ? -14.264 -10.110 -5.979 1.00 72.81 185 ARG A O 1
ATOM 1529 N N . PRO A 1 186 ? -16.146 -9.143 -5.228 1.00 73.38 186 PRO A N 1
ATOM 1530 C CA . PRO A 1 186 ? -16.887 -9.347 -6.472 1.00 73.38 186 PRO A CA 1
ATOM 1531 C C . PRO A 1 186 ? -16.475 -8.375 -7.591 1.00 73.38 186 PRO A C 1
ATOM 1533 O O . PRO A 1 186 ? -16.667 -8.683 -8.763 1.00 73.38 186 PRO A O 1
ATOM 1536 N N . ALA A 1 187 ? -15.932 -7.202 -7.248 1.00 75.94 187 ALA A N 1
ATOM 1537 C CA . ALA A 1 187 ? -15.470 -6.218 -8.223 1.00 75.94 187 ALA A CA 1
ATOM 1538 C C . ALA A 1 187 ? -14.038 -6.532 -8.677 1.00 75.94 187 ALA A C 1
ATOM 1540 O O . ALA A 1 187 ? -13.144 -6.706 -7.842 1.00 75.94 187 ALA A O 1
ATOM 1541 N N . LYS A 1 188 ? -13.826 -6.560 -9.997 1.00 87.31 188 LYS A N 1
ATOM 1542 C CA . LYS A 1 188 ? -12.491 -6.679 -10.589 1.00 87.31 188 LYS A CA 1
ATOM 1543 C C . LYS A 1 188 ? -11.671 -5.418 -10.319 1.00 87.31 188 LYS A C 1
ATOM 1545 O O . LYS A 1 188 ? -12.221 -4.318 -10.295 1.00 87.31 188 LYS A O 1
ATOM 1550 N N . GLY A 1 189 ? -10.375 -5.593 -10.096 1.00 88.56 189 GLY A N 1
ATOM 1551 C CA . GLY A 1 189 ? -9.411 -4.500 -10.121 1.00 88.56 189 GLY A CA 1
ATOM 1552 C C . GLY A 1 189 ? -8.853 -4.281 -11.518 1.00 88.56 189 GLY A C 1
ATOM 1553 O O . GLY A 1 189 ? -9.003 -5.136 -12.393 1.00 88.56 189 GLY A O 1
ATOM 1554 N N . LEU A 1 190 ? -8.228 -3.126 -11.713 1.00 91.62 190 LEU A N 1
ATOM 1555 C CA . LEU A 1 190 ? -7.633 -2.721 -12.980 1.00 91.62 190 LEU A CA 1
ATOM 1556 C C . LEU A 1 190 ? -6.215 -2.202 -12.738 1.00 91.62 190 LEU A C 1
ATOM 1558 O O . LEU A 1 190 ? -6.004 -1.378 -11.855 1.00 91.62 190 LEU A O 1
ATOM 1562 N N . CYS A 1 191 ? -5.253 -2.667 -13.525 1.00 93.19 191 CYS A N 1
ATOM 1563 C CA . CYS A 1 191 ? -3.888 -2.140 -13.554 1.00 93.19 191 CYS A CA 1
ATOM 1564 C C . CYS A 1 191 ? -3.403 -2.007 -15.004 1.00 93.19 191 CYS A C 1
ATOM 1566 O O . CYS A 1 191 ? -4.066 -2.472 -15.932 1.00 93.19 191 CYS A O 1
ATOM 1568 N N . ARG A 1 192 ? -2.251 -1.366 -15.211 1.00 93.88 192 ARG A N 1
ATOM 1569 C CA . ARG A 1 192 ? -1.545 -1.355 -16.498 1.00 93.88 192 ARG A CA 1
ATOM 1570 C C . ARG A 1 192 ? -0.310 -2.229 -16.418 1.00 93.88 192 ARG A C 1
ATOM 1572 O O . ARG A 1 192 ? 0.504 -2.058 -15.517 1.00 93.88 192 ARG A O 1
ATOM 1579 N N . LEU A 1 193 ? -0.128 -3.111 -17.391 1.00 95.38 193 LEU A N 1
ATOM 1580 C CA . LEU A 1 193 ? 0.993 -4.041 -17.433 1.00 95.38 193 LEU A CA 1
ATOM 1581 C C . LEU A 1 193 ? 1.881 -3.809 -18.640 1.00 95.38 193 LEU A C 1
ATOM 1583 O O . LEU A 1 193 ? 1.407 -3.754 -19.774 1.00 95.38 193 LEU A O 1
ATOM 1587 N N . LEU A 1 194 ? 3.183 -3.803 -18.395 1.00 96.00 194 LEU A N 1
ATOM 1588 C CA . LEU A 1 194 ? 4.184 -4.108 -19.400 1.00 96.00 194 LEU A CA 1
ATOM 1589 C C . LEU A 1 194 ? 4.806 -5.457 -19.052 1.00 96.00 194 LEU A C 1
ATOM 1591 O O . LEU A 1 194 ? 5.506 -5.578 -18.052 1.00 96.00 194 LEU A O 1
ATOM 1595 N N . VAL A 1 195 ? 4.588 -6.459 -19.900 1.00 96.00 195 VAL A N 1
ATOM 1596 C CA . VAL A 1 195 ? 5.230 -7.773 -19.762 1.00 96.00 195 VAL A CA 1
ATOM 1597 C C . VAL A 1 195 ? 6.234 -7.962 -20.893 1.00 96.00 195 VAL A C 1
ATOM 1599 O O . VAL A 1 195 ? 5.886 -7.783 -22.066 1.00 96.00 195 VAL A O 1
ATOM 1602 N N . VAL A 1 196 ? 7.472 -8.318 -20.555 1.00 95.88 196 VAL A N 1
ATOM 1603 C CA . VAL A 1 196 ? 8.534 -8.691 -21.502 1.00 95.88 196 VAL A CA 1
ATOM 1604 C C . VAL A 1 196 ? 8.988 -10.118 -21.167 1.00 95.88 196 VAL A C 1
ATOM 1606 O O . VAL A 1 196 ? 9.901 -10.286 -20.355 1.00 95.88 196 VAL A O 1
ATOM 1609 N N . PRO A 1 197 ? 8.337 -11.151 -21.742 1.00 93.12 197 PRO A N 1
ATOM 1610 C CA . PRO A 1 197 ? 8.595 -12.548 -21.389 1.00 93.12 197 PRO A CA 1
ATOM 1611 C C . PRO A 1 197 ? 10.049 -12.976 -21.592 1.00 93.12 197 PRO A C 1
ATOM 1613 O O . PRO A 1 197 ? 10.582 -13.727 -20.786 1.00 93.12 197 PRO A O 1
ATOM 1616 N N . GLU A 1 198 ? 10.718 -12.455 -22.624 1.00 92.62 198 GLU A N 1
ATOM 1617 C CA . GLU A 1 198 ? 12.117 -12.772 -22.939 1.00 92.62 198 GLU A CA 1
ATOM 1618 C C . GLU A 1 198 ? 13.102 -12.300 -21.862 1.00 92.62 198 GLU A C 1
ATOM 1620 O O . GLU A 1 198 ? 14.224 -12.794 -21.796 1.00 92.62 198 GLU A O 1
ATOM 1625 N N . LEU A 1 199 ? 12.688 -11.337 -21.036 1.00 94.38 199 LEU A N 1
ATOM 1626 C CA . LEU A 1 199 ? 13.461 -10.818 -19.910 1.00 94.38 199 LEU A CA 1
ATOM 1627 C C . LEU A 1 199 ? 12.921 -11.303 -18.560 1.00 94.38 199 LEU A C 1
ATOM 1629 O O . LEU A 1 199 ? 13.414 -10.842 -17.536 1.00 94.38 199 LEU A O 1
ATOM 1633 N N . ALA A 1 200 ? 11.874 -12.138 -18.556 1.00 95.19 200 ALA A N 1
ATOM 1634 C CA . ALA A 1 200 ? 11.077 -12.442 -17.368 1.00 95.19 200 ALA A CA 1
ATOM 1635 C C . ALA A 1 200 ? 10.678 -11.171 -16.582 1.00 95.19 200 ALA A C 1
ATOM 1637 O O . ALA A 1 200 ? 10.614 -11.168 -15.359 1.00 95.19 200 ALA A O 1
ATOM 1638 N N . LEU A 1 201 ? 10.421 -10.061 -17.283 1.00 96.62 201 LEU A N 1
ATOM 1639 C CA . LEU A 1 201 ? 10.173 -8.759 -16.664 1.00 96.62 201 LEU A CA 1
ATOM 1640 C C . LEU A 1 201 ? 8.686 -8.417 -16.689 1.00 96.62 201 LEU A C 1
ATOM 1642 O O . LEU A 1 201 ? 8.046 -8.440 -17.747 1.00 96.62 201 LEU A O 1
ATOM 1646 N N . VAL A 1 202 ? 8.168 -8.008 -15.534 1.00 97.50 202 VAL A N 1
ATOM 1647 C CA . VAL A 1 202 ? 6.834 -7.429 -15.383 1.00 97.50 202 VAL A CA 1
ATOM 1648 C C . VAL A 1 202 ? 6.964 -6.048 -14.757 1.00 97.50 202 VAL A C 1
ATOM 1650 O O . VAL A 1 202 ? 7.533 -5.906 -13.681 1.00 97.50 202 VAL A O 1
ATOM 1653 N N . ILE A 1 203 ? 6.394 -5.036 -15.411 1.00 96.00 203 ILE A N 1
ATOM 1654 C CA . ILE A 1 203 ? 6.141 -3.731 -14.798 1.00 96.00 203 ILE A CA 1
ATOM 1655 C C . ILE A 1 203 ? 4.638 -3.594 -14.608 1.00 96.00 203 ILE A C 1
ATOM 1657 O O . ILE A 1 203 ? 3.886 -3.527 -15.585 1.00 96.00 203 ILE A O 1
ATOM 1661 N N . CYS A 1 204 ? 4.206 -3.569 -13.353 1.00 95.44 204 CYS A N 1
ATOM 1662 C CA . CYS A 1 204 ? 2.812 -3.431 -12.970 1.00 95.44 204 CYS A CA 1
ATOM 1663 C C . CYS A 1 204 ? 2.565 -2.021 -12.448 1.00 95.44 204 CYS A C 1
ATOM 1665 O O . CYS A 1 204 ? 3.134 -1.614 -11.441 1.00 95.44 204 CYS A O 1
ATOM 1667 N N . SER A 1 205 ? 1.711 -1.272 -13.138 1.00 91.50 205 SER A N 1
ATOM 1668 C CA . SER A 1 205 ? 1.408 0.110 -12.803 1.00 91.50 205 SER A CA 1
ATOM 1669 C C . SER A 1 205 ? -0.035 0.286 -12.358 1.00 91.50 205 SER A C 1
ATOM 1671 O O . SER A 1 205 ? -0.947 -0.316 -12.930 1.00 91.50 205 SER A O 1
ATOM 1673 N N . GLU A 1 206 ? -0.244 1.117 -11.338 1.00 85.69 206 GLU A N 1
ATOM 1674 C CA . GLU A 1 206 ? -1.582 1.462 -10.858 1.00 85.69 206 GLU A CA 1
ATOM 1675 C C . GLU A 1 206 ? -2.409 2.092 -11.989 1.00 85.69 206 GLU A C 1
ATOM 1677 O O . GLU A 1 206 ? -1.939 2.981 -12.707 1.00 85.69 206 GLU A O 1
ATOM 1682 N N . HIS A 1 207 ? -3.645 1.618 -12.176 1.00 86.12 207 HIS A N 1
ATOM 1683 C CA . HIS A 1 207 ? -4.545 2.252 -13.131 1.00 86.12 207 HIS A CA 1
ATOM 1684 C C . HIS A 1 207 ? -5.251 3.432 -12.442 1.00 86.12 207 HIS A C 1
ATOM 1686 O O . HIS A 1 207 ? -5.886 3.221 -11.411 1.00 86.12 207 HIS A O 1
ATOM 1692 N N . PRO A 1 208 ? -5.253 4.646 -13.025 1.00 79.19 208 PRO A N 1
ATOM 1693 C CA . PRO A 1 208 ? -5.884 5.832 -12.424 1.00 79.19 208 PRO A CA 1
ATOM 1694 C C . PRO A 1 208 ? -7.359 5.636 -12.035 1.00 79.19 208 PRO A C 1
ATOM 1696 O O . PRO A 1 208 ? -7.872 6.192 -11.073 1.00 79.19 208 PRO A O 1
ATOM 1699 N N . GLN A 1 209 ? -8.055 4.793 -12.796 1.00 82.00 209 GLN A N 1
ATOM 1700 C CA . GLN A 1 209 ? -9.472 4.474 -12.602 1.00 82.00 209 GLN A CA 1
ATOM 1701 C C . GLN A 1 209 ? -9.699 3.107 -11.941 1.00 82.00 209 GLN A C 1
ATOM 1703 O O . GLN A 1 209 ? -10.767 2.529 -12.128 1.00 82.00 209 GLN A O 1
ATOM 1708 N N . ASN A 1 210 ? -8.706 2.537 -11.246 1.00 80.56 210 ASN A N 1
ATOM 1709 C CA . ASN A 1 210 ? -8.863 1.248 -10.573 1.00 80.56 210 ASN A CA 1
ATOM 1710 C C . ASN A 1 210 ? -9.986 1.334 -9.519 1.00 80.56 210 ASN A C 1
ATOM 1712 O O . ASN A 1 210 ? -9.840 2.039 -8.520 1.00 80.56 210 ASN A O 1
ATOM 1716 N N . PRO A 1 211 ? -11.115 0.621 -9.696 1.00 76.94 211 PRO A N 1
ATOM 1717 C CA . PRO A 1 211 ? -12.249 0.715 -8.779 1.00 76.94 211 PRO A CA 1
ATOM 1718 C C . PRO A 1 211 ? -12.078 -0.176 -7.537 1.00 76.94 211 PRO A C 1
ATOM 1720 O O . PRO A 1 211 ? -12.994 -0.279 -6.717 1.00 76.94 211 PRO A O 1
ATOM 1723 N N . SER A 1 212 ? -10.956 -0.895 -7.432 1.00 79.94 212 SER A N 1
ATOM 1724 C CA . SER A 1 212 ? -10.744 -1.966 -6.461 1.00 79.94 212 SER A CA 1
ATOM 1725 C C . SER A 1 212 ? -9.507 -1.715 -5.591 1.00 79.94 212 SER A C 1
ATOM 1727 O O . SER A 1 212 ? -9.160 -0.589 -5.259 1.00 79.94 212 SER A O 1
ATOM 1729 N N . MET A 1 213 ? -8.912 -2.794 -5.096 1.00 78.62 213 MET A N 1
ATOM 1730 C CA . MET A 1 213 ? -7.685 -2.785 -4.307 1.00 78.62 213 MET A CA 1
ATOM 1731 C C . MET A 1 213 ? -6.506 -2.277 -5.145 1.00 78.62 213 MET A C 1
ATOM 1733 O O . MET A 1 213 ? -6.420 -2.632 -6.318 1.00 78.62 213 MET A O 1
ATOM 1737 N N . SER A 1 214 ? -5.607 -1.498 -4.538 1.00 83.00 214 SER A N 1
ATOM 1738 C CA . SER A 1 214 ? -4.374 -1.047 -5.197 1.00 83.00 214 SER A CA 1
ATOM 1739 C C . SER A 1 214 ? -3.497 -2.221 -5.632 1.00 83.00 214 SER A C 1
ATOM 1741 O O . SER A 1 214 ? -3.596 -3.315 -5.062 1.00 83.00 214 SER A O 1
ATOM 1743 N N . VAL A 1 215 ? -2.608 -1.976 -6.594 1.00 86.81 215 VAL A N 1
ATOM 1744 C CA . VAL A 1 215 ? -1.621 -2.953 -7.078 1.00 86.81 215 VAL A CA 1
ATOM 1745 C C . VAL A 1 215 ? -0.820 -3.538 -5.914 1.00 86.81 215 VAL A C 1
ATOM 1747 O O . VAL A 1 215 ? -0.774 -4.758 -5.784 1.00 86.81 215 VAL A O 1
ATOM 1750 N N . THR A 1 216 ? -0.328 -2.699 -5.001 1.00 83.94 216 THR A N 1
ATOM 1751 C CA . THR A 1 216 ? 0.458 -3.110 -3.824 1.00 83.94 216 THR A CA 1
ATOM 1752 C C . THR A 1 216 ? -0.279 -4.134 -2.969 1.00 83.94 216 THR A C 1
ATOM 1754 O O . THR A 1 216 ? 0.241 -5.187 -2.612 1.00 83.94 216 THR A O 1
ATOM 1757 N N . ASN A 1 217 ? -1.547 -3.857 -2.662 1.00 80.94 217 ASN A N 1
ATOM 1758 C CA . ASN A 1 217 ? -2.353 -4.728 -1.810 1.00 80.94 217 ASN A CA 1
ATOM 1759 C C . ASN A 1 217 ? -2.809 -5.998 -2.547 1.00 80.94 217 ASN A C 1
ATOM 1761 O O . ASN A 1 217 ? -3.147 -6.997 -1.912 1.00 80.94 217 ASN A O 1
ATOM 1765 N N . ALA A 1 218 ? -2.840 -5.959 -3.880 1.00 87.62 218 ALA A N 1
ATOM 1766 C CA . ALA A 1 218 ? -3.202 -7.078 -4.737 1.00 87.62 218 ALA A CA 1
ATOM 1767 C C . ALA A 1 218 ? -1.985 -7.854 -5.276 1.00 87.62 218 ALA A C 1
ATOM 1769 O O . ALA A 1 218 ? -2.188 -8.797 -6.043 1.00 87.62 218 ALA A O 1
ATOM 1770 N N . ALA A 1 219 ? -0.756 -7.491 -4.887 1.00 90.38 219 ALA A N 1
ATOM 1771 C CA . ALA A 1 219 ? 0.485 -7.938 -5.522 1.00 90.38 219 ALA A CA 1
ATOM 1772 C C . ALA A 1 219 ? 0.593 -9.466 -5.631 1.00 90.38 219 ALA A C 1
ATOM 1774 O O . ALA A 1 219 ? 0.890 -9.982 -6.702 1.00 90.38 219 ALA A O 1
ATOM 1775 N N . GLU A 1 220 ? 0.254 -10.206 -4.572 1.00 90.88 220 GLU A N 1
ATOM 1776 C CA . GLU A 1 220 ? 0.256 -11.680 -4.563 1.00 90.88 220 GLU A CA 1
ATOM 1777 C C . GLU A 1 220 ? -0.682 -12.278 -5.621 1.00 90.88 220 GLU A C 1
ATOM 1779 O O . GLU A 1 220 ? -0.325 -13.197 -6.361 1.00 90.88 220 GLU A O 1
ATOM 1784 N N . TYR A 1 221 ? -1.899 -11.739 -5.714 1.00 90.75 221 TYR A N 1
ATOM 1785 C CA . TYR A 1 221 ? -2.919 -12.216 -6.646 1.00 90.75 221 TYR A CA 1
ATOM 1786 C C . TYR A 1 221 ? -2.590 -11.833 -8.082 1.00 90.75 221 TYR A C 1
ATOM 1788 O O . TYR A 1 221 ? -2.852 -12.614 -8.999 1.00 90.75 221 TYR A O 1
ATOM 1796 N N . LEU A 1 222 ? -2.044 -10.634 -8.271 1.00 94.06 222 LEU A N 1
ATOM 1797 C CA . LEU A 1 222 ? -1.567 -10.141 -9.553 1.00 94.06 222 LEU A CA 1
ATOM 1798 C C . LEU A 1 222 ? -0.403 -10.993 -10.049 1.00 94.06 222 LEU A C 1
ATOM 1800 O O . LEU A 1 222 ? -0.455 -11.476 -11.175 1.00 94.06 222 LEU A O 1
ATOM 1804 N N . PHE A 1 223 ? 0.589 -11.254 -9.200 1.00 95.62 223 PHE A N 1
ATOM 1805 C CA . PHE A 1 223 ? 1.736 -12.097 -9.519 1.00 95.62 223 PHE A CA 1
ATOM 1806 C C . PHE A 1 223 ? 1.309 -13.480 -10.012 1.00 95.62 223 PHE A C 1
ATOM 1808 O O . PHE A 1 223 ? 1.731 -13.919 -11.084 1.00 95.62 223 PHE A O 1
ATOM 1815 N N . LEU A 1 224 ? 0.398 -14.140 -9.292 1.00 92.50 224 LEU A N 1
ATOM 1816 C CA . LEU A 1 224 ? -0.134 -15.443 -9.693 1.00 92.50 224 LEU A CA 1
ATOM 1817 C C . LEU A 1 224 ? -0.877 -15.385 -11.033 1.00 92.50 224 LEU A C 1
ATOM 1819 O O . LEU A 1 224 ? -0.593 -16.191 -11.917 1.00 92.50 224 LEU A O 1
ATOM 1823 N N . GLN A 1 225 ? -1.792 -14.424 -11.196 1.00 94.56 225 GLN A N 1
ATOM 1824 C CA . GLN A 1 225 ? -2.607 -14.293 -12.408 1.00 94.56 225 GLN A CA 1
ATOM 1825 C C . GLN A 1 225 ? -1.769 -13.926 -13.636 1.00 94.56 225 GLN A C 1
ATOM 1827 O O . GLN A 1 225 ? -2.021 -14.435 -14.723 1.00 94.56 225 GLN A O 1
ATOM 1832 N N . ILE A 1 226 ? -0.766 -13.062 -13.481 1.00 95.88 226 ILE A N 1
ATOM 1833 C CA . ILE A 1 226 ? 0.074 -12.585 -14.585 1.00 95.88 226 ILE A CA 1
ATOM 1834 C C . ILE A 1 226 ? 1.095 -13.648 -14.975 1.00 95.88 226 ILE A C 1
ATOM 1836 O O . ILE A 1 226 ? 1.237 -13.940 -16.160 1.00 95.88 226 ILE A O 1
ATOM 1840 N N . THR A 1 227 ? 1.763 -14.282 -14.009 1.00 95.50 227 THR A N 1
ATOM 1841 C CA . THR A 1 227 ? 2.699 -15.375 -14.322 1.00 95.50 227 THR A CA 1
ATOM 1842 C C . THR A 1 227 ? 1.992 -16.532 -15.019 1.00 95.50 227 THR A C 1
ATOM 1844 O O . THR A 1 227 ? 2.533 -17.091 -15.967 1.00 95.50 227 THR A O 1
ATOM 1847 N N . GLU A 1 228 ? 0.753 -16.840 -14.631 1.00 94.12 228 GLU A N 1
ATOM 1848 C CA . GLU A 1 228 ? -0.075 -17.830 -15.320 1.00 94.12 228 GLU A CA 1
ATOM 1849 C C . GLU A 1 228 ? -0.501 -17.359 -16.720 1.00 94.12 228 GLU A C 1
ATOM 1851 O O . GLU A 1 228 ? -0.276 -18.069 -17.699 1.00 94.12 228 GLU A O 1
ATOM 1856 N N . ALA A 1 229 ? -1.060 -16.150 -16.844 1.00 94.06 229 ALA A N 1
ATOM 1857 C CA . ALA A 1 229 ? -1.566 -15.627 -18.115 1.00 94.06 229 ALA A CA 1
ATOM 1858 C C . ALA A 1 229 ? -0.478 -15.479 -19.191 1.00 94.06 229 ALA A C 1
ATOM 1860 O O . ALA A 1 229 ? -0.759 -15.646 -20.378 1.00 94.06 229 ALA A O 1
ATOM 1861 N N . TYR A 1 230 ? 0.753 -15.175 -18.779 1.00 93.88 230 TYR A N 1
ATOM 1862 C CA . TYR A 1 230 ? 1.896 -14.976 -19.670 1.00 93.88 230 TYR A CA 1
ATOM 1863 C C . TYR A 1 230 ? 2.880 -16.155 -19.671 1.00 93.88 230 TYR A C 1
ATOM 1865 O O . TYR A 1 230 ? 3.909 -16.072 -20.339 1.00 93.88 230 TYR A O 1
ATOM 1873 N N . ASN A 1 231 ? 2.561 -17.253 -18.972 1.00 94.56 231 ASN A N 1
ATOM 1874 C CA . ASN A 1 231 ? 3.397 -18.451 -18.857 1.00 94.56 231 ASN A CA 1
ATOM 1875 C C . ASN A 1 231 ? 4.855 -18.128 -18.462 1.00 94.56 231 ASN A C 1
ATOM 1877 O O . ASN A 1 231 ? 5.805 -18.573 -19.109 1.00 94.56 231 ASN A O 1
ATOM 1881 N N . LEU A 1 232 ? 5.010 -17.303 -17.424 1.00 94.69 232 LEU A N 1
ATOM 1882 C CA . LEU A 1 232 ? 6.303 -16.885 -16.883 1.00 94.69 232 LEU A CA 1
ATOM 1883 C C . LEU A 1 232 ? 6.765 -17.847 -15.787 1.00 94.69 232 LEU A C 1
ATOM 1885 O O . LEU A 1 232 ? 5.956 -18.308 -14.977 1.00 94.69 232 LEU A O 1
ATOM 1889 N N . ASP A 1 233 ? 8.072 -18.099 -15.735 1.00 92.81 233 ASP A N 1
ATOM 1890 C CA . ASP A 1 233 ? 8.683 -18.834 -14.630 1.00 92.81 233 ASP A CA 1
ATOM 1891 C C . ASP A 1 233 ? 8.743 -17.945 -13.385 1.00 92.81 233 ASP A C 1
ATOM 1893 O O . ASP A 1 233 ? 9.408 -16.911 -13.379 1.00 92.81 233 ASP A O 1
ATOM 1897 N N . ARG A 1 234 ? 8.020 -18.345 -12.337 1.00 92.44 234 ARG A N 1
ATOM 1898 C CA . ARG A 1 234 ? 7.822 -17.559 -11.111 1.00 92.44 234 ARG A CA 1
ATOM 1899 C C . ARG A 1 234 ? 9.106 -17.352 -10.320 1.00 92.44 234 ARG A C 1
ATOM 1901 O O . ARG A 1 234 ? 9.168 -16.385 -9.571 1.00 92.44 234 ARG A O 1
ATOM 1908 N N . ASP A 1 235 ? 10.091 -18.224 -10.495 1.00 90.06 235 ASP A N 1
ATOM 1909 C CA . ASP A 1 235 ? 11.365 -18.127 -9.781 1.00 90.06 235 ASP A CA 1
ATOM 1910 C C . ASP A 1 235 ? 12.350 -17.171 -10.482 1.00 90.06 235 ASP A C 1
ATOM 1912 O O . ASP A 1 235 ? 13.340 -16.758 -9.886 1.00 90.06 235 ASP A O 1
ATOM 1916 N N . GLU A 1 236 ? 12.051 -16.771 -11.723 1.00 92.56 236 GLU A N 1
ATOM 1917 C CA . GLU A 1 236 ? 12.908 -15.918 -12.557 1.00 92.56 236 GLU A CA 1
ATOM 1918 C C . GLU A 1 236 ? 12.284 -14.536 -12.833 1.00 92.56 236 GLU A C 1
ATOM 1920 O O . GLU A 1 236 ? 12.921 -13.676 -13.447 1.00 92.56 236 GLU A O 1
ATOM 1925 N N . VAL A 1 237 ? 11.032 -14.294 -12.415 1.00 95.44 237 VAL A N 1
ATOM 1926 C CA . VAL A 1 237 ? 10.355 -13.020 -12.695 1.00 95.44 237 VAL A CA 1
ATOM 1927 C C . VAL A 1 237 ? 10.995 -11.874 -11.919 1.00 95.44 237 VAL A C 1
ATOM 1929 O O . VAL A 1 237 ? 10.958 -11.829 -10.693 1.00 95.44 237 VAL A O 1
ATOM 1932 N N . THR A 1 238 ? 11.460 -10.868 -12.655 1.00 95.88 238 THR A N 1
ATOM 1933 C CA . THR A 1 238 ? 11.718 -9.537 -12.106 1.00 95.88 238 THR A CA 1
ATOM 1934 C C . THR A 1 238 ? 10.420 -8.739 -12.122 1.00 95.88 238 THR A C 1
ATOM 1936 O O . THR A 1 238 ? 9.871 -8.447 -13.189 1.00 95.88 238 THR A O 1
ATOM 1939 N N . TRP A 1 239 ? 9.922 -8.377 -10.941 1.00 96.75 239 TRP A N 1
ATOM 1940 C CA . TRP A 1 239 ? 8.705 -7.589 -10.795 1.00 96.75 239 TRP A CA 1
ATOM 1941 C C . TRP A 1 239 ? 9.014 -6.165 -10.359 1.00 96.75 239 TRP A C 1
ATOM 1943 O O . TRP A 1 239 ? 9.694 -5.944 -9.359 1.00 96.75 239 TRP A O 1
ATOM 1953 N N . ILE A 1 240 ? 8.462 -5.205 -11.093 1.00 95.31 240 ILE A N 1
ATOM 1954 C CA . ILE A 1 240 ? 8.562 -3.784 -10.791 1.00 95.31 240 ILE A CA 1
ATOM 1955 C C . ILE A 1 240 ? 7.152 -3.233 -10.611 1.00 95.31 240 ILE A C 1
ATOM 1957 O O . ILE A 1 240 ? 6.337 -3.264 -11.535 1.00 95.31 240 ILE A O 1
ATOM 1961 N N . GLU A 1 241 ? 6.861 -2.706 -9.433 1.00 92.50 241 GLU A N 1
ATOM 1962 C CA . GLU A 1 241 ? 5.674 -1.895 -9.201 1.00 92.50 241 GLU A CA 1
ATOM 1963 C C . GLU A 1 241 ? 5.967 -0.448 -9.612 1.00 92.50 241 GLU A C 1
ATOM 1965 O O . GLU A 1 241 ? 7.035 0.079 -9.313 1.00 92.50 241 GLU A O 1
ATOM 1970 N N . HIS A 1 242 ? 5.053 0.180 -10.353 1.00 89.19 242 HIS A N 1
ATOM 1971 C CA . HIS A 1 242 ? 5.199 1.547 -10.852 1.00 89.19 242 HIS A CA 1
ATOM 1972 C C . HIS A 1 242 ? 3.995 2.411 -10.472 1.00 89.19 242 HIS A C 1
ATOM 1974 O O . HIS A 1 242 ? 2.878 2.230 -10.973 1.00 89.19 242 HIS A O 1
ATOM 1980 N N . TYR A 1 243 ? 4.244 3.426 -9.655 1.00 80.00 243 TYR A N 1
ATOM 1981 C CA . TYR A 1 243 ? 3.231 4.360 -9.190 1.00 80.00 243 TYR A CA 1
ATOM 1982 C C . TYR A 1 243 ? 3.242 5.608 -10.071 1.00 80.00 243 TYR A C 1
ATOM 1984 O O . TYR A 1 243 ? 4.027 6.540 -9.883 1.00 80.00 243 TYR A O 1
ATOM 1992 N N . ALA A 1 244 ? 2.356 5.615 -11.068 1.00 64.12 244 ALA A N 1
ATOM 1993 C CA . ALA A 1 244 ? 2.089 6.802 -11.864 1.00 64.12 244 ALA A CA 1
ATOM 1994 C C . ALA A 1 244 ? 1.199 7.744 -11.040 1.00 64.12 244 ALA A C 1
ATOM 1996 O O . ALA A 1 244 ? -0.022 7.603 -11.041 1.00 64.12 244 ALA A O 1
ATOM 1997 N N . PHE A 1 245 ? 1.791 8.682 -10.301 1.00 53.97 245 PHE A N 1
ATOM 1998 C CA . PHE A 1 245 ? 1.000 9.715 -9.636 1.00 53.97 245 PHE A CA 1
ATOM 1999 C C . PHE A 1 245 ? 0.292 10.580 -10.691 1.00 53.97 245 PHE A C 1
ATOM 2001 O O . PHE A 1 245 ? 0.918 11.051 -11.639 1.00 53.97 245 PHE A O 1
ATOM 2008 N N . GLU A 1 246 ? -1.012 10.820 -10.516 1.00 41.53 246 GLU A N 1
ATOM 2009 C CA . GLU A 1 246 ? -1.819 11.682 -11.401 1.00 41.53 246 GLU A CA 1
ATOM 2010 C C . GLU A 1 246 ? -1.359 13.153 -11.402 1.00 41.53 246 GLU A C 1
ATOM 2012 O O . GLU A 1 246 ? -1.755 13.931 -12.267 1.00 41.53 246 GLU A O 1
ATOM 2017 N N . ASN A 1 247 ? -0.492 13.540 -10.464 1.00 39.75 247 ASN A N 1
ATOM 2018 C CA . ASN A 1 247 ? 0.044 14.888 -10.366 1.00 39.75 247 ASN A CA 1
ATOM 2019 C C . ASN A 1 247 ? 1.479 14.915 -10.909 1.00 39.75 247 ASN A C 1
ATOM 2021 O O . ASN A 1 247 ? 2.379 14.354 -10.287 1.00 39.75 247 ASN A O 1
ATOM 2025 N N . GLU A 1 248 ? 1.700 15.645 -12.009 1.00 42.22 248 GLU A N 1
ATOM 2026 C CA . GLU A 1 248 ? 2.968 15.879 -12.745 1.00 42.22 248 GLU A CA 1
ATOM 2027 C C . GLU A 1 248 ? 4.141 16.458 -11.905 1.00 42.22 248 GLU A C 1
ATOM 2029 O O . GLU A 1 248 ? 5.124 16.963 -12.446 1.00 42.22 248 GLU A O 1
ATOM 2034 N N . ARG A 1 249 ? 4.041 16.453 -10.571 1.00 39.75 249 ARG A N 1
ATOM 2035 C CA . ARG A 1 249 ? 4.948 17.125 -9.630 1.00 39.75 249 ARG A CA 1
ATOM 2036 C C . ARG A 1 249 ? 5.642 16.189 -8.639 1.00 39.75 249 ARG A C 1
ATOM 2038 O O . ARG A 1 249 ? 6.562 16.644 -7.967 1.00 39.75 249 ARG A O 1
ATOM 2045 N N . VAL A 1 250 ? 5.246 14.916 -8.567 1.00 42.56 250 VAL A N 1
ATOM 2046 C CA . VAL A 1 250 ? 5.992 13.865 -7.853 1.00 42.56 250 VAL A CA 1
ATOM 2047 C C . VAL A 1 250 ? 6.557 12.924 -8.906 1.00 42.56 250 VAL A C 1
ATOM 2049 O O . VAL A 1 250 ? 5.838 12.485 -9.802 1.00 42.56 250 VAL A O 1
ATOM 2052 N N . ALA A 1 251 ? 7.863 12.672 -8.850 1.00 50.75 251 ALA A N 1
ATOM 2053 C CA . ALA A 1 251 ? 8.497 11.769 -9.796 1.00 50.75 251 ALA A CA 1
ATOM 2054 C C . ALA A 1 251 ? 7.886 10.367 -9.615 1.00 50.75 251 ALA A C 1
ATOM 2056 O O . ALA A 1 251 ? 7.718 9.954 -8.470 1.00 50.75 251 ALA A O 1
ATOM 2057 N N . PRO A 1 252 ? 7.560 9.633 -10.695 1.00 60.06 252 PRO A N 1
ATOM 2058 C CA . PRO A 1 252 ? 7.004 8.291 -10.569 1.00 60.06 252 PRO A CA 1
ATOM 2059 C C . PRO A 1 252 ? 7.900 7.430 -9.678 1.00 60.06 252 PRO A C 1
ATOM 2061 O O . PRO A 1 252 ? 9.131 7.447 -9.820 1.00 60.06 252 PRO A O 1
ATOM 2064 N N . GLU A 1 253 ? 7.284 6.727 -8.735 1.00 79.25 253 GLU A N 1
ATOM 2065 C CA . GLU A 1 253 ? 7.984 5.823 -7.829 1.00 79.25 253 GLU A CA 1
ATOM 2066 C C . GLU A 1 253 ? 7.964 4.412 -8.400 1.00 79.25 253 GLU A C 1
ATOM 2068 O O . GLU A 1 253 ? 7.031 4.002 -9.097 1.00 79.25 253 GLU A O 1
ATOM 2073 N N . PHE A 1 254 ? 9.049 3.697 -8.138 1.00 87.44 254 PHE A N 1
ATOM 2074 C CA . PHE A 1 254 ? 9.230 2.321 -8.551 1.00 87.44 254 PHE A CA 1
ATOM 2075 C C . PHE A 1 254 ? 9.649 1.547 -7.326 1.00 87.44 254 PHE A C 1
ATOM 2077 O O . PHE A 1 254 ? 10.505 2.032 -6.597 1.00 87.44 254 PHE A O 1
ATOM 2084 N N . ASP A 1 255 ? 9.126 0.344 -7.179 1.00 88.38 255 ASP A N 1
ATOM 2085 C CA . ASP A 1 255 ? 9.640 -0.628 -6.229 1.00 88.38 255 ASP A CA 1
ATOM 2086 C C . ASP A 1 255 ? 9.906 -1.925 -6.970 1.00 88.38 255 ASP A C 1
ATOM 2088 O O . ASP A 1 255 ? 9.122 -2.342 -7.825 1.00 88.38 255 ASP A O 1
ATOM 2092 N N . PHE A 1 256 ? 11.009 -2.578 -6.638 1.00 91.69 256 PHE A N 1
ATOM 2093 C CA . PHE A 1 256 ? 11.153 -3.983 -6.978 1.00 91.69 256 PHE A CA 1
ATOM 2094 C C . PHE A 1 256 ? 10.420 -4.804 -5.929 1.00 91.69 256 PHE A C 1
ATOM 2096 O O . PHE A 1 256 ? 10.402 -4.453 -4.746 1.00 91.69 256 PHE A O 1
ATOM 2103 N N . VAL A 1 257 ? 9.806 -5.890 -6.385 1.00 93.81 257 VAL A N 1
ATOM 2104 C CA . VAL A 1 257 ? 9.044 -6.783 -5.520 1.00 93.81 257 VAL A CA 1
ATOM 2105 C C . VAL A 1 257 ? 9.587 -8.193 -5.667 1.00 93.81 257 VAL A C 1
ATOM 2107 O O . VAL A 1 257 ? 9.487 -8.801 -6.733 1.00 93.81 257 VAL A O 1
ATOM 2110 N N . GLU A 1 258 ? 10.139 -8.724 -4.583 1.00 92.44 258 GLU A N 1
ATOM 2111 C CA . GLU A 1 258 ? 10.511 -10.131 -4.491 1.00 92.44 258 GLU A CA 1
ATOM 2112 C C . GLU A 1 258 ? 9.334 -10.937 -3.942 1.00 92.44 258 GLU A C 1
ATOM 2114 O O . GLU A 1 258 ? 8.702 -10.554 -2.958 1.00 92.44 258 GLU A O 1
ATOM 2119 N N . PHE A 1 259 ? 9.027 -12.073 -4.569 1.00 92.12 259 PHE A N 1
ATOM 2120 C CA . PHE A 1 259 ? 7.941 -12.948 -4.134 1.00 92.12 259 PHE A CA 1
ATOM 2121 C C . PHE A 1 259 ? 8.497 -14.230 -3.522 1.00 92.12 259 PHE A C 1
ATOM 2123 O O . PHE A 1 259 ? 9.029 -15.096 -4.211 1.00 92.12 259 PHE A O 1
ATOM 2130 N N . HIS A 1 260 ? 8.307 -14.403 -2.216 1.00 89.00 260 HIS A N 1
ATOM 2131 C CA . HIS A 1 260 ? 8.742 -15.600 -1.503 1.00 89.00 260 HIS A CA 1
ATOM 2132 C C . HIS A 1 260 ? 7.609 -16.616 -1.389 1.00 89.00 260 HIS A C 1
ATOM 2134 O O . HIS A 1 260 ? 6.540 -16.314 -0.855 1.00 89.00 260 HIS A O 1
ATOM 2140 N N . GLN A 1 261 ? 7.840 -17.847 -1.838 1.00 87.62 261 GLN A N 1
ATOM 2141 C CA . GLN A 1 261 ? 6.854 -18.917 -1.719 1.00 87.62 261 GLN A CA 1
ATOM 2142 C C . GLN A 1 261 ? 6.669 -19.333 -0.248 1.00 87.62 261 GLN A C 1
ATOM 2144 O O . GLN A 1 261 ? 7.618 -19.728 0.426 1.00 87.62 261 GLN A O 1
ATOM 2149 N N . LEU A 1 262 ? 5.429 -19.293 0.248 1.00 74.69 262 LEU A N 1
ATOM 2150 C CA . LEU A 1 262 ? 5.080 -19.654 1.633 1.00 74.69 262 LEU A CA 1
ATOM 2151 C C . LEU A 1 262 ? 4.561 -21.100 1.784 1.00 74.69 262 LEU A C 1
ATOM 2153 O O . LEU A 1 262 ? 4.240 -21.540 2.889 1.00 74.69 262 LEU A O 1
ATOM 2157 N N . GLY A 1 263 ? 4.490 -21.854 0.681 1.00 65.31 263 GLY A N 1
ATOM 2158 C CA . GLY A 1 263 ? 3.851 -23.171 0.602 1.00 65.31 263 GLY A CA 1
ATOM 2159 C C . GLY A 1 263 ? 2.367 -23.085 0.218 1.00 65.31 263 GLY A C 1
ATOM 2160 O O . GLY A 1 263 ? 1.735 -22.039 0.321 1.00 65.31 263 GLY A O 1
ATOM 2161 N N . GLY A 1 264 ? 1.801 -24.179 -0.307 1.00 67.75 264 GLY A N 1
ATOM 2162 C CA . GLY A 1 264 ? 0.391 -24.214 -0.738 1.00 67.75 264 GLY A CA 1
ATOM 2163 C C . GLY A 1 264 ? 0.054 -23.314 -1.937 1.00 67.75 264 GLY A C 1
ATOM 2164 O O . GLY A 1 264 ? -1.116 -23.024 -2.163 1.00 67.75 264 GLY A O 1
ATOM 2165 N N . GLY A 1 265 ? 1.063 -22.865 -2.693 1.00 70.31 265 GLY A N 1
ATOM 2166 C CA . GLY A 1 265 ? 0.894 -21.957 -3.834 1.00 70.31 265 GLY A CA 1
ATOM 2167 C C . GLY A 1 265 ? 0.757 -20.476 -3.463 1.00 70.31 265 GLY A C 1
ATOM 2168 O O . GLY A 1 265 ? 0.582 -19.659 -4.361 1.00 70.31 265 GLY A O 1
ATOM 2169 N N . ALA A 1 266 ? 0.854 -20.129 -2.175 1.00 70.81 266 ALA A N 1
ATOM 2170 C CA . ALA A 1 266 ? 0.872 -18.746 -1.714 1.00 70.81 266 ALA A CA 1
ATOM 2171 C C . ALA A 1 266 ? 2.276 -18.136 -1.838 1.00 70.81 266 ALA A C 1
ATOM 2173 O O . ALA A 1 266 ? 3.286 -18.824 -1.650 1.00 70.81 266 ALA A O 1
ATOM 2174 N N . TYR A 1 267 ? 2.318 -16.835 -2.106 1.00 84.81 267 TYR A N 1
ATOM 2175 C CA . TYR A 1 267 ? 3.532 -16.028 -2.168 1.00 84.81 267 TYR A CA 1
ATOM 2176 C C . TYR A 1 267 ? 3.398 -14.857 -1.203 1.00 84.81 267 TYR A C 1
ATOM 2178 O O . TYR A 1 267 ? 2.283 -14.430 -0.931 1.00 84.81 267 TYR A O 1
ATOM 2186 N N . ARG A 1 268 ? 4.523 -14.351 -0.704 1.00 85.25 268 ARG A N 1
ATOM 2187 C CA . ARG A 1 268 ? 4.603 -13.115 0.071 1.00 85.25 268 ARG A CA 1
ATOM 2188 C C . ARG A 1 268 ? 5.496 -12.118 -0.669 1.00 85.25 268 ARG A C 1
ATOM 2190 O O . ARG A 1 268 ? 6.640 -12.482 -0.939 1.00 85.25 268 ARG A O 1
ATOM 2197 N N . PRO A 1 269 ? 5.019 -10.899 -0.944 1.00 91.25 269 PRO A N 1
ATOM 2198 C CA . PRO A 1 269 ? 5.818 -9.832 -1.517 1.00 91.25 269 PRO A CA 1
ATOM 2199 C C . PRO A 1 269 ? 6.729 -9.210 -0.453 1.00 91.25 269 PRO A C 1
ATOM 2201 O O . PRO A 1 269 ? 6.347 -9.077 0.716 1.00 91.25 269 PRO A O 1
ATOM 2204 N N . ASP A 1 270 ? 7.920 -8.814 -0.873 1.00 88.56 270 ASP A N 1
ATOM 2205 C CA . ASP A 1 270 ? 8.824 -7.940 -0.135 1.00 88.56 270 ASP A CA 1
ATOM 2206 C C . ASP A 1 270 ? 9.272 -6.810 -1.067 1.00 88.56 270 ASP A C 1
ATOM 2208 O O . ASP A 1 270 ? 9.749 -7.067 -2.174 1.00 88.56 270 ASP A O 1
ATOM 2212 N N . TRP A 1 271 ? 9.051 -5.562 -0.650 1.00 90.19 271 TRP A N 1
ATOM 2213 C CA . TRP A 1 271 ? 9.323 -4.382 -1.470 1.00 90.19 271 TRP A CA 1
ATOM 2214 C C . TRP A 1 271 ? 10.681 -3.810 -1.115 1.00 90.19 271 TRP A C 1
ATOM 2216 O O . TRP A 1 271 ? 11.012 -3.627 0.059 1.00 90.19 271 TRP A O 1
ATOM 2226 N N . HIS A 1 272 ? 11.440 -3.448 -2.138 1.00 88.81 272 HIS A N 1
ATOM 2227 C CA . HIS A 1 272 ? 12.691 -2.744 -1.954 1.00 88.81 272 HIS A CA 1
ATOM 2228 C C . HIS A 1 272 ? 12.881 -1.663 -3.012 1.00 88.81 272 HIS A C 1
ATOM 2230 O O . HIS A 1 272 ? 12.442 -1.781 -4.159 1.00 88.81 272 HIS A O 1
ATOM 2236 N N . ASN A 1 273 ? 13.584 -0.606 -2.601 1.00 81.75 273 ASN A N 1
ATOM 2237 C CA . ASN A 1 273 ? 13.882 0.521 -3.471 1.00 81.75 273 ASN A CA 1
ATOM 2238 C C . ASN A 1 273 ? 14.597 0.057 -4.754 1.00 81.75 273 ASN A C 1
ATOM 2240 O O . ASN A 1 273 ? 15.364 -0.918 -4.719 1.00 81.75 273 ASN A O 1
ATOM 2244 N N . PRO A 1 274 ? 14.426 0.791 -5.866 1.00 78.69 274 PRO A N 1
ATOM 2245 C CA . PRO A 1 274 ? 15.124 0.510 -7.103 1.00 78.69 274 PRO A CA 1
ATOM 2246 C C . PRO A 1 274 ? 16.628 0.524 -6.917 1.00 78.69 274 PRO A C 1
ATOM 2248 O O . PRO A 1 274 ? 17.195 1.465 -6.362 1.00 78.69 274 PRO A O 1
ATOM 2251 N N . THR A 1 275 ? 17.271 -0.519 -7.425 1.00 79.00 275 THR A N 1
ATOM 2252 C CA . THR A 1 275 ? 18.723 -0.559 -7.565 1.00 79.00 275 THR A CA 1
ATOM 2253 C C . THR A 1 275 ? 19.149 0.252 -8.792 1.00 79.00 275 THR A C 1
ATOM 2255 O O . THR A 1 275 ? 18.326 0.660 -9.623 1.00 79.00 275 THR A O 1
ATOM 2258 N N . ASP A 1 276 ? 20.460 0.420 -8.969 1.00 84.94 276 ASP A N 1
ATOM 2259 C CA . ASP A 1 276 ? 21.048 1.000 -10.184 1.00 84.94 276 ASP A CA 1
ATOM 2260 C C . ASP A 1 276 ? 20.690 0.211 -11.470 1.00 84.94 276 ASP A C 1
ATOM 2262 O O . ASP A 1 276 ? 20.954 0.669 -12.584 1.00 84.94 276 ASP A O 1
ATOM 2266 N N . GLU A 1 277 ? 20.053 -0.962 -11.345 1.00 87.12 277 GLU A N 1
ATOM 2267 C CA . GLU A 1 277 ? 19.631 -1.814 -12.460 1.00 87.12 277 GLU A CA 1
ATOM 2268 C C . GLU A 1 277 ? 18.322 -1.374 -13.129 1.00 87.12 277 GLU A C 1
ATOM 2270 O O . GLU A 1 277 ? 18.044 -1.807 -14.252 1.00 87.12 277 GLU A O 1
ATOM 2275 N N . LEU A 1 278 ? 17.539 -0.479 -12.508 1.00 90.69 278 LEU A N 1
ATOM 2276 C CA . LEU A 1 278 ? 16.254 -0.037 -13.062 1.00 90.69 278 LEU A CA 1
ATOM 2277 C C . LEU A 1 278 ? 16.406 0.545 -14.475 1.00 90.69 278 LEU A C 1
ATOM 2279 O O . LEU A 1 278 ? 15.702 0.137 -15.396 1.00 90.69 278 LEU A O 1
ATOM 2283 N N . ILE A 1 279 ? 17.335 1.488 -14.669 1.00 92.81 279 ILE A N 1
ATOM 2284 C CA . ILE A 1 279 ? 17.546 2.128 -15.977 1.00 92.81 279 ILE A CA 1
ATOM 2285 C C . ILE A 1 279 ? 17.949 1.094 -17.047 1.00 92.81 279 ILE A C 1
ATOM 2287 O O . ILE A 1 279 ? 17.261 1.032 -18.070 1.00 92.81 279 ILE A O 1
ATOM 2291 N N . PRO A 1 280 ? 18.985 0.250 -16.837 1.00 94.19 280 PRO A N 1
ATOM 2292 C CA . PRO A 1 280 ? 19.318 -0.827 -17.768 1.00 94.19 280 PRO A CA 1
ATOM 2293 C C . PRO A 1 280 ? 18.145 -1.753 -18.113 1.00 94.19 280 PRO A C 1
ATOM 2295 O O . PRO A 1 280 ? 18.003 -2.151 -19.271 1.00 94.19 280 PRO A O 1
ATOM 2298 N N . LEU A 1 281 ? 17.294 -2.103 -17.143 1.00 94.06 281 LEU A N 1
ATOM 2299 C CA . LEU A 1 281 ? 16.127 -2.958 -17.380 1.00 94.06 281 LEU A CA 1
ATOM 2300 C C . LEU A 1 281 ? 15.078 -2.268 -18.255 1.00 94.06 281 LEU A C 1
ATOM 2302 O O . LEU A 1 281 ? 14.598 -2.874 -19.213 1.00 94.06 281 LEU A O 1
ATOM 2306 N N . LEU A 1 282 ? 14.768 -0.996 -17.989 1.00 93.94 282 LEU A N 1
ATOM 2307 C CA . LEU A 1 282 ? 13.839 -0.214 -18.811 1.00 93.94 282 LEU A CA 1
ATOM 2308 C C . LEU A 1 282 ? 14.352 -0.044 -20.252 1.00 93.94 282 LEU A C 1
ATOM 2310 O O . LEU A 1 282 ? 13.572 -0.128 -21.202 1.00 93.94 282 LEU A O 1
ATOM 2314 N N . GLU A 1 283 ? 15.660 0.150 -20.440 1.00 94.56 283 GLU A N 1
ATOM 2315 C CA . GLU A 1 283 ? 16.272 0.214 -21.773 1.00 94.56 283 GLU A CA 1
ATOM 2316 C C . GLU A 1 283 ? 16.151 -1.114 -22.525 1.00 94.56 283 GLU A C 1
ATOM 2318 O O . GLU A 1 283 ? 15.723 -1.120 -23.683 1.00 94.56 283 GLU A O 1
ATOM 2323 N N . LYS A 1 284 ? 16.463 -2.238 -21.865 1.00 93.88 284 LYS A N 1
ATOM 2324 C CA . LYS A 1 284 ? 16.283 -3.582 -22.438 1.00 93.88 284 LYS A CA 1
ATOM 2325 C C . LYS A 1 284 ? 14.818 -3.836 -22.791 1.00 93.88 284 LYS A C 1
ATOM 2327 O O . LYS A 1 284 ? 14.528 -4.275 -23.902 1.00 93.88 284 LYS A O 1
ATOM 2332 N N . ALA A 1 285 ? 13.889 -3.502 -21.898 1.00 94.12 285 ALA A N 1
ATOM 2333 C CA . ALA A 1 285 ? 12.458 -3.644 -22.141 1.00 94.12 285 ALA A CA 1
ATOM 2334 C C . ALA A 1 285 ? 12.018 -2.866 -23.391 1.00 94.12 285 ALA A C 1
ATOM 2336 O O . ALA A 1 285 ? 11.348 -3.415 -24.268 1.00 94.12 285 ALA A O 1
ATOM 2337 N N . LEU A 1 286 ? 12.444 -1.604 -23.512 1.00 92.06 286 LEU A N 1
ATOM 2338 C CA . LEU A 1 286 ? 12.128 -0.760 -24.664 1.00 92.06 286 LEU A CA 1
ATOM 2339 C C . LEU A 1 286 ? 12.736 -1.305 -25.959 1.00 92.06 286 LEU A C 1
ATOM 2341 O O . LEU A 1 286 ? 12.094 -1.254 -27.009 1.00 92.06 286 LEU A O 1
ATOM 2345 N N . TYR A 1 287 ? 13.960 -1.823 -25.888 1.00 92.06 287 TYR A N 1
ATOM 2346 C CA . TYR A 1 287 ? 14.649 -2.439 -27.016 1.00 92.06 287 TYR A CA 1
ATOM 2347 C C . TYR A 1 287 ? 13.869 -3.651 -27.551 1.00 92.06 287 TYR A C 1
ATOM 2349 O O . TYR A 1 287 ? 13.506 -3.668 -28.729 1.00 92.06 287 TYR A O 1
ATOM 2357 N N . HIS A 1 288 ? 13.483 -4.575 -26.662 1.00 90.50 288 HIS A N 1
ATOM 2358 C CA . HIS A 1 288 ? 12.639 -5.726 -26.997 1.00 90.50 288 HIS A CA 1
ATOM 2359 C C . HIS A 1 288 ? 11.287 -5.302 -27.587 1.00 90.50 288 HIS A C 1
ATOM 2361 O O . HIS A 1 288 ? 10.874 -5.810 -28.630 1.00 90.50 288 HIS A O 1
ATOM 2367 N N . LYS A 1 289 ? 10.601 -4.328 -26.973 1.00 87.25 289 LYS A N 1
ATOM 2368 C CA . LYS A 1 289 ? 9.289 -3.862 -27.455 1.00 87.25 289 LYS A CA 1
ATOM 2369 C C . LYS A 1 289 ? 9.332 -3.184 -28.820 1.00 87.25 289 LYS A C 1
ATOM 2371 O O . LYS A 1 289 ? 8.370 -3.289 -29.575 1.00 87.25 289 LYS A O 1
ATOM 2376 N N . LYS A 1 290 ? 10.448 -2.548 -29.176 1.00 87.19 290 LYS A N 1
ATOM 2377 C CA . LYS A 1 290 ? 10.647 -1.975 -30.514 1.00 87.19 290 LYS A CA 1
ATOM 2378 C C . LYS A 1 290 ? 10.930 -3.023 -31.596 1.00 87.19 290 LYS A C 1
ATOM 2380 O O . LYS A 1 290 ? 11.084 -2.643 -32.753 1.00 87.19 290 LYS A O 1
ATOM 2385 N N . GLY A 1 291 ? 11.020 -4.312 -31.251 1.00 78.00 291 GLY A N 1
ATOM 2386 C CA . GLY A 1 291 ? 11.385 -5.369 -32.200 1.00 78.00 291 GLY A CA 1
ATOM 2387 C C . GLY A 1 291 ? 12.806 -5.212 -32.748 1.00 78.00 291 GLY A C 1
ATOM 2388 O O . GLY A 1 291 ? 13.147 -5.793 -33.777 1.00 78.00 291 GLY A O 1
ATOM 2389 N N . LEU A 1 292 ? 13.628 -4.401 -32.079 1.00 61.31 292 LEU A N 1
ATOM 2390 C CA . LEU A 1 292 ? 15.053 -4.319 -32.331 1.00 61.31 292 LEU A CA 1
ATOM 2391 C C . LEU A 1 292 ? 15.628 -5.531 -31.604 1.00 61.31 292 LEU A C 1
ATOM 2393 O O . LEU A 1 292 ? 15.736 -5.526 -30.388 1.00 61.31 292 LEU A O 1
ATOM 2397 N N . VAL A 1 293 ? 15.843 -6.624 -32.325 1.00 49.78 293 VAL A N 1
ATOM 2398 C CA . VAL A 1 293 ? 16.501 -7.814 -31.776 1.00 49.78 293 VAL A CA 1
ATOM 2399 C C . VAL A 1 293 ? 18.007 -7.591 -31.905 1.00 49.78 293 VAL A C 1
ATOM 2401 O O . VAL A 1 293 ? 18.457 -7.123 -32.955 1.00 49.78 293 VAL A O 1
ATOM 2404 N N . ALA A 1 294 ? 18.759 -7.888 -30.843 1.00 44.91 294 ALA A N 1
ATOM 2405 C CA . ALA A 1 294 ? 20.216 -7.989 -30.898 1.00 44.91 294 ALA A CA 1
ATOM 2406 C C . ALA A 1 294 ? 20.620 -9.320 -31.538 1.00 44.91 294 ALA A C 1
ATOM 2408 O O . ALA A 1 294 ? 19.978 -10.342 -31.202 1.00 44.91 294 ALA A O 1
#

Organism: NCBI:txid1075417

Secondary structure (DSSP, 8-state):
---TTEEEEEEEEEE-TTS-EEEEETTEEPPHHHHHTT--S-TT----SSSSHHHHHHHHHHHHHHH--HHHHHHHHHHHHHHTGGGS-SSS-EEEEEEEESSHHHHHHHHHHHHHHHHHHHHHHHHHHHHHHHHHHHHTTSPS---GGGSTT-----PPPPHHHHHHHHHGGG-EEEEEEETTEEEEEEEEEEEEGGGTEEEEEE-TT--SS-HHHHHHHHHHHHHHHTT--TTT-EEEEEE--SSTTSPPEEEEEEEEEEETTEEEEEEEPPPTTHHHHHHHHHHHHTT---

Foldseek 3Di:
DPPPWKDKWKWWWAQDPVRDIWIDINNHTFDLVVLCVQDPQDPPEAFFQALGSNLLSVLLSRLCVVQVDNVQSVVASNVVSVVPRNRDDGPHIDIDIDIATPRNVVVVVVVVVVVVVVVVVVVVVVVVVVVVVVVVVVVVVDDPDDDPVVVPPDDDDDDPDDLLVVLCVLCVVQWDKDWFDDPVDPDIFIWTWDQDQVQLEIEIEFDPPTPDDTCVVCVFRCLVVVCVVVVHDSVRHWYKYWYDDPDPPDDIAIWTWDWDDPPPSTTDIDTDGDDVCSSVVSVVSSCVVVVVDD

Radius of gyration: 25.17 Å; chains: 1; bounding box: 56×68×68 Å

pLDDT: mean 79.48, std 18.2, range [35.34, 98.25]